Protein AF-A0A3B9GAA1-F1 (afdb_monomer)

Sequence (268 aa):
MKRFVSFLIALLPFAIFGHEVKSLSKTLSKEYDLDPKFYAKTTTVQGILVATSEKVSNTTHLETAYLFDRLMSDLKPKIAQRIRESQVLCLLVGHDELTSDLPQFKSNKTGKELDFYNWRQRGFLTKKKDRFVVLFAEEDVMEYEGGMQIESILIHEFGHVIHGAGFDEKLKDHWTAAFETSKAKGRWNDGRAAQRFRRIKGNEPVLLLDALAKSFPEQQRELLKRCLDGGDILVNGKNTHSSVMVTENDKVLIVFGGDKQCYAGKNR

Secondary structure (DSSP, 8-state):
---------------------EEPPHHHHHHHT--TTT--EEEEETTEEEEE-SSS-HHHHHHHHHHHHHHHHTS-HHHHHHHHHTT-EEEEEPTT--GGGSGGG-----HHHHHHHHHH-SEEEEEETTEEEEEEEHHHHHT-BTB-SSS-HHHHHHHHHIIIII--HHHHHHHHHHHHHHHHTTTTTT-S-EEE-----SSS-EEHHHHHHHH-TTS-HHHHHHHHHTTSEEETTEE--TT-EE-TTS-EEEESSSS---HHHH--

Mean predicted aligned error: 13.33 Å

Nearest PDB structures (foldseek):
  7bl5-assembly1_7  TM=7.590E-01  e=2.301E-02  Escherichia coli str. K-12 substr. MG1655
  5z81-assembly1_C  TM=6.940E-01  e=5.631E-02  Vibrio cholerae O395
  7aoi-assembly1_XP  TM=6.157E-01  e=3.937E-02  Trypanosoma brucei
  7asa-assembly1_1  TM=7.514E-01  e=1.152E-01  Bacillus subtilis subsp. subtilis str. 168
  3dh3-assembly4_D  TM=6.973E-01  e=2.502E-01  Escherichia coli

Solvent-accessible surface area (backbone atoms only — not comparable to full-atom values): 15352 Å² total; per-residue (Å²): 143,81,86,83,80,81,81,80,78,80,80,71,80,82,71,85,72,72,81,59,86,38,70,62,43,74,65,57,26,64,74,69,71,46,58,72,91,59,39,38,34,30,35,75,41,81,54,31,39,36,38,24,38,75,80,43,54,70,64,59,57,44,49,52,39,51,53,49,46,56,57,48,70,74,43,59,67,70,34,39,49,35,34,29,75,48,49,30,35,35,38,51,35,30,81,95,47,50,44,50,71,40,88,94,45,59,66,93,59,60,68,72,58,32,52,50,50,35,69,68,53,45,60,46,70,50,72,56,95,88,30,44,36,38,39,38,30,43,32,29,71,68,60,40,92,91,28,60,87,88,52,58,53,55,63,54,41,48,51,49,44,45,57,66,45,20,41,53,71,69,53,50,51,52,51,48,52,51,49,52,56,37,56,78,66,49,73,46,49,59,73,55,67,69,48,76,56,82,82,56,72,54,82,68,70,38,53,47,53,58,58,48,37,72,73,39,72,91,49,58,61,67,57,56,35,48,31,19,57,67,48,26,25,24,51,73,85,34,74,46,44,52,84,40,67,42,32,48,88,51,50,34,36,41,38,70,61,65,104,36,78,21,70,74,79,74,66,119

Structure (mmCIF, N/CA/C/O backbone):
data_AF-A0A3B9GAA1-F1
#
_entry.id   AF-A0A3B9GAA1-F1
#
loop_
_atom_site.group_PDB
_atom_site.id
_atom_site.type_symbol
_atom_site.label_atom_id
_atom_site.label_alt_id
_atom_site.label_comp_id
_atom_site.label_asym_id
_atom_site.label_entity_id
_atom_site.label_seq_id
_atom_site.pdbx_PDB_ins_code
_atom_site.Cartn_x
_atom_site.Cartn_y
_atom_site.Cartn_z
_atom_site.occupancy
_atom_site.B_iso_or_equiv
_atom_site.auth_seq_id
_atom_site.auth_comp_id
_atom_site.auth_asym_id
_atom_site.auth_atom_id
_atom_site.pdbx_PDB_model_num
ATOM 1 N N . MET A 1 1 ? -33.409 -54.711 10.459 1.00 42.22 1 MET A N 1
ATOM 2 C CA . MET A 1 1 ? -32.944 -53.447 11.074 1.00 42.22 1 MET A CA 1
ATOM 3 C C . MET A 1 1 ? -31.979 -52.742 10.126 1.00 42.22 1 MET A C 1
ATOM 5 O O . MET A 1 1 ? -30.825 -53.134 10.052 1.00 42.22 1 MET A O 1
ATOM 9 N N . LYS A 1 2 ? -32.435 -51.738 9.369 1.00 36.50 2 LYS A N 1
ATOM 10 C CA . LYS A 1 2 ? -31.558 -50.811 8.634 1.00 36.50 2 LYS A CA 1
ATOM 11 C C . LYS A 1 2 ? -31.945 -49.401 9.074 1.00 36.50 2 LYS A C 1
ATOM 13 O O . LYS A 1 2 ? -33.067 -48.972 8.830 1.00 36.50 2 LYS A O 1
ATOM 18 N N . ARG A 1 3 ? -31.059 -48.748 9.830 1.00 40.84 3 ARG A N 1
ATOM 19 C CA . ARG A 1 3 ? -31.244 -47.380 10.324 1.00 40.84 3 ARG A CA 1
ATOM 20 C C . ARG A 1 3 ? -31.045 -46.419 9.153 1.00 40.84 3 ARG A C 1
ATOM 22 O O . ARG A 1 3 ? -29.937 -46.317 8.640 1.00 40.84 3 ARG A O 1
ATOM 29 N N . PHE A 1 4 ? -32.107 -45.734 8.742 1.00 39.84 4 PHE A N 1
ATOM 30 C CA . PHE A 1 4 ? -31.996 -44.552 7.893 1.00 39.84 4 PHE A CA 1
ATOM 31 C C . PHE A 1 4 ? -31.495 -43.394 8.762 1.00 39.84 4 PHE A C 1
ATOM 33 O O . PHE A 1 4 ? -32.195 -42.940 9.663 1.00 39.84 4 PHE A O 1
ATOM 40 N N . VAL A 1 5 ? -30.260 -42.956 8.523 1.00 46.44 5 VAL A N 1
ATOM 41 C CA . VAL A 1 5 ? -29.726 -41.710 9.080 1.00 46.44 5 VAL A CA 1
ATOM 42 C C . VAL A 1 5 ? -30.115 -40.603 8.110 1.00 46.44 5 VAL A C 1
ATOM 44 O O . VAL A 1 5 ? -29.584 -40.525 7.005 1.00 46.44 5 VAL A O 1
ATOM 47 N N . SER A 1 6 ? -31.088 -39.786 8.504 1.00 39.31 6 SER A N 1
ATOM 48 C CA . SER A 1 6 ? -31.488 -38.600 7.753 1.00 39.31 6 SER A CA 1
ATOM 49 C C . SER A 1 6 ? -30.466 -37.494 8.025 1.00 39.31 6 SER A C 1
ATOM 51 O O . SER A 1 6 ? -30.411 -36.963 9.133 1.00 39.31 6 SER A O 1
ATOM 53 N N . PHE A 1 7 ? -29.622 -37.174 7.043 1.00 40.12 7 PHE A N 1
ATOM 54 C CA . PHE A 1 7 ? -28.754 -35.999 7.105 1.00 40.12 7 PHE A CA 1
ATOM 55 C C . PHE A 1 7 ? -29.604 -34.753 6.851 1.00 40.12 7 PHE A C 1
ATOM 57 O O . PHE A 1 7 ? -30.000 -34.475 5.721 1.00 40.12 7 PHE A O 1
ATOM 64 N N . LEU A 1 8 ? -29.895 -34.002 7.913 1.00 39.53 8 LEU A N 1
ATOM 65 C CA . LEU A 1 8 ? -30.432 -32.652 7.796 1.00 39.53 8 LEU A CA 1
ATOM 66 C C . LEU A 1 8 ? -29.281 -31.743 7.336 1.00 39.53 8 LEU A C 1
ATOM 68 O O . LEU A 1 8 ? -28.432 -31.347 8.135 1.00 39.53 8 LEU A O 1
ATOM 72 N N . ILE A 1 9 ? -29.207 -31.450 6.038 1.00 45.72 9 ILE A N 1
ATOM 73 C CA . ILE A 1 9 ? -28.323 -30.399 5.528 1.00 45.72 9 ILE A CA 1
ATOM 74 C C . ILE A 1 9 ? -28.981 -29.071 5.904 1.00 45.72 9 ILE A C 1
ATOM 76 O O . ILE A 1 9 ? -29.923 -28.624 5.253 1.00 45.72 9 ILE A O 1
ATOM 80 N N . ALA A 1 10 ? -28.510 -28.458 6.988 1.00 42.34 10 ALA A N 1
ATOM 81 C CA . ALA A 1 10 ? -28.827 -27.073 7.296 1.00 42.34 10 ALA A CA 1
ATOM 82 C C . ALA A 1 10 ? -28.154 -26.186 6.237 1.00 42.34 10 ALA A C 1
ATOM 84 O O . ALA A 1 10 ? -26.970 -25.867 6.330 1.00 42.34 10 ALA A O 1
ATOM 85 N N . LEU A 1 11 ? -28.909 -25.820 5.202 1.00 44.56 11 LEU A N 1
ATOM 86 C CA . LEU A 1 11 ? -28.578 -24.705 4.320 1.00 44.56 11 LEU A CA 1
ATOM 87 C C . LEU A 1 11 ? -28.666 -23.423 5.154 1.00 44.56 11 LEU A C 1
ATOM 89 O O . LEU A 1 11 ? -29.726 -22.813 5.275 1.00 44.56 11 LEU A O 1
ATOM 93 N N . LEU A 1 12 ? -27.549 -23.042 5.776 1.00 40.59 12 LEU A N 1
ATOM 94 C CA . LEU A 1 12 ? -27.366 -21.682 6.267 1.00 40.59 12 LEU A CA 1
ATOM 95 C C . LEU A 1 12 ? -27.467 -20.751 5.051 1.00 40.59 12 LEU A C 1
ATOM 97 O O . LEU A 1 12 ? -26.736 -20.958 4.078 1.00 40.59 12 LEU A O 1
ATOM 101 N N . PRO A 1 13 ? -28.362 -19.752 5.062 1.00 41.03 13 PRO A N 1
ATOM 102 C CA . PRO A 1 13 ? -28.429 -18.800 3.975 1.00 41.03 13 PRO A CA 1
ATOM 103 C C . PRO A 1 13 ? -27.115 -18.020 3.982 1.00 41.03 13 PRO A C 1
ATOM 105 O O . PRO A 1 13 ? -26.831 -17.274 4.920 1.00 41.03 13 PRO A O 1
ATOM 108 N N . PHE A 1 14 ? -26.301 -18.196 2.940 1.00 40.00 14 PHE A N 1
ATOM 109 C CA . PHE A 1 14 ? -25.293 -17.208 2.578 1.00 40.00 14 PHE A CA 1
ATOM 110 C C . PHE A 1 14 ? -26.056 -15.951 2.170 1.00 40.00 14 PHE A C 1
ATOM 112 O O . PHE A 1 14 ? -26.380 -15.740 1.004 1.00 40.00 14 PHE A O 1
ATOM 119 N N . ALA A 1 15 ? -26.426 -15.143 3.156 1.00 40.81 15 ALA A N 1
ATOM 120 C CA . ALA A 1 15 ? -26.849 -13.794 2.889 1.00 40.81 15 ALA A CA 1
ATOM 121 C C . ALA A 1 15 ? -25.631 -13.081 2.301 1.00 40.81 15 ALA A C 1
ATOM 123 O O . ALA A 1 15 ? -24.616 -12.897 2.974 1.00 40.81 15 ALA A O 1
ATOM 124 N N . ILE A 1 16 ? -25.726 -12.731 1.021 1.00 45.22 16 ILE A N 1
ATOM 125 C CA . ILE A 1 16 ? -24.821 -11.786 0.378 1.00 45.22 16 ILE A CA 1
ATOM 126 C C . ILE A 1 16 ? -25.157 -10.427 0.995 1.00 45.22 16 ILE A C 1
ATOM 128 O O . ILE A 1 16 ? -25.912 -9.636 0.437 1.00 45.22 16 ILE A O 1
ATOM 132 N N . PHE A 1 17 ? -24.693 -10.195 2.220 1.00 55.25 17 PHE A N 1
ATOM 133 C CA . PHE A 1 17 ? -24.716 -8.869 2.805 1.00 55.25 17 PHE A CA 1
ATOM 134 C C . PHE A 1 17 ? -23.603 -8.087 2.119 1.00 55.25 17 PHE A C 1
ATOM 136 O O . PHE A 1 17 ? -22.424 -8.380 2.311 1.00 55.25 17 PHE A O 1
ATOM 143 N N . GLY A 1 18 ? -23.987 -7.126 1.277 1.00 75.75 18 GLY A N 1
ATOM 144 C CA . GLY A 1 18 ? -23.047 -6.133 0.772 1.00 75.75 18 GLY A CA 1
ATOM 145 C C . GLY A 1 18 ? -22.353 -5.423 1.936 1.00 75.75 18 GLY A C 1
ATOM 146 O O . GLY A 1 18 ? -22.896 -5.338 3.042 1.00 75.75 18 GLY A O 1
ATOM 147 N N . HIS A 1 19 ? -21.139 -4.934 1.700 1.00 92.38 19 HIS A N 1
ATOM 148 C CA . HIS A 1 19 ? -20.433 -4.130 2.690 1.00 92.38 19 HIS A CA 1
ATOM 149 C C . HIS A 1 19 ? -21.247 -2.874 3.037 1.00 92.38 19 HIS A C 1
ATOM 151 O O . HIS A 1 19 ? -21.934 -2.311 2.187 1.00 92.38 19 HIS A O 1
ATOM 157 N N . GLU A 1 20 ? -21.175 -2.439 4.293 1.00 95.12 20 GLU A N 1
ATOM 158 C CA . GLU A 1 20 ? -21.951 -1.309 4.804 1.00 95.12 20 GLU A CA 1
ATOM 159 C C . GLU A 1 20 ? -21.017 -0.303 5.482 1.00 95.12 20 GLU A C 1
ATOM 161 O O . GLU A 1 20 ? -20.158 -0.678 6.289 1.00 95.12 20 GLU A O 1
ATOM 166 N N . VAL A 1 21 ? -21.196 0.981 5.170 1.00 97.69 21 VAL A N 1
ATOM 167 C CA . VAL A 1 21 ? -20.513 2.078 5.862 1.00 97.69 21 VAL A CA 1
ATOM 168 C C . VAL A 1 21 ? -21.322 2.455 7.097 1.00 97.69 21 VAL A C 1
ATOM 170 O O . VAL A 1 21 ? -22.494 2.807 7.000 1.00 97.69 21 VAL A O 1
ATOM 173 N N . LYS A 1 22 ? -20.688 2.388 8.266 1.00 97.81 22 LYS A N 1
ATOM 174 C CA . LYS A 1 22 ? -21.281 2.685 9.574 1.00 97.81 22 LYS A CA 1
ATOM 175 C C . LYS A 1 22 ? -20.528 3.810 10.256 1.00 97.81 22 LYS A C 1
ATOM 177 O O . LYS A 1 22 ? -19.311 3.920 10.115 1.00 97.81 22 LYS A O 1
ATOM 182 N N . SER A 1 23 ? -21.227 4.595 11.067 1.00 98.06 23 SER A N 1
ATOM 183 C CA . SER A 1 23 ? -20.568 5.554 11.954 1.00 98.06 23 SER A CA 1
ATOM 184 C C . SER A 1 23 ? -19.664 4.842 12.965 1.00 98.06 23 SER A C 1
ATOM 186 O O . SER A 1 23 ? -19.982 3.744 13.433 1.00 98.06 23 SER A O 1
ATOM 188 N N . LEU A 1 24 ? -18.555 5.481 13.338 1.00 98.25 24 LEU A N 1
ATOM 189 C CA . LEU A 1 24 ? -17.633 4.973 14.348 1.00 98.25 24 LEU A CA 1
ATOM 190 C C . LEU A 1 24 ? -18.364 4.748 15.681 1.00 98.25 24 LEU A C 1
ATOM 192 O O . LEU A 1 24 ? -18.836 5.683 16.331 1.00 98.25 24 LEU A O 1
ATOM 196 N N . SER A 1 25 ? -18.431 3.491 16.121 1.00 98.00 25 SER A N 1
ATOM 197 C CA . SER A 1 25 ? -19.011 3.149 17.421 1.00 98.00 25 SER A CA 1
ATOM 198 C C . SER A 1 25 ? -18.023 3.407 18.563 1.00 98.00 25 SER A C 1
ATOM 200 O O . SER A 1 25 ? -16.807 3.328 18.388 1.00 98.00 25 SER A O 1
ATOM 202 N N . LYS A 1 26 ? -18.539 3.636 19.780 1.00 97.69 26 LYS A N 1
ATOM 203 C CA . LYS A 1 26 ? -17.702 3.776 20.990 1.00 97.69 26 LYS A CA 1
ATOM 204 C C . LYS A 1 26 ? -16.823 2.544 21.237 1.00 97.69 26 LYS A C 1
ATOM 206 O O . LYS A 1 26 ? -15.689 2.685 21.687 1.00 97.69 26 LYS A O 1
ATOM 211 N N . THR A 1 27 ? -17.341 1.352 20.937 1.00 97.81 27 THR A N 1
ATOM 212 C CA . THR A 1 27 ? -16.604 0.090 21.076 1.00 97.81 27 THR A CA 1
ATOM 213 C C . THR A 1 27 ? -15.418 0.048 20.119 1.00 97.81 27 THR A C 1
ATOM 215 O O . THR A 1 27 ? -14.295 -0.126 20.579 1.00 97.81 27 THR A O 1
ATOM 218 N N . LEU A 1 28 ? -15.644 0.301 18.823 1.00 97.62 28 LEU A N 1
ATOM 219 C CA . LEU A 1 28 ? -14.573 0.304 17.819 1.00 97.62 28 LEU A CA 1
ATOM 220 C C . LEU A 1 28 ? -13.562 1.425 18.066 1.00 97.62 28 LEU A C 1
ATOM 222 O O . LEU A 1 28 ? -12.364 1.191 17.955 1.00 97.62 28 LEU A O 1
ATOM 226 N N . SER A 1 29 ? -14.026 2.614 18.465 1.00 97.56 29 SER A N 1
ATOM 227 C CA . SER A 1 29 ? -13.150 3.729 18.843 1.00 97.56 29 SER A CA 1
ATOM 228 C C . SER A 1 29 ? -12.172 3.324 19.944 1.00 97.56 29 SER A C 1
ATOM 230 O O . SER A 1 29 ? -10.970 3.538 19.806 1.00 97.56 29 SER A O 1
ATOM 232 N N . LYS A 1 30 ? -12.659 2.666 21.003 1.00 97.06 30 LYS A N 1
ATOM 233 C CA . LYS A 1 30 ? -11.810 2.200 22.104 1.00 97.06 30 LYS A CA 1
ATOM 234 C C . LYS A 1 30 ? -10.912 1.027 21.703 1.00 97.06 30 LYS A C 1
ATOM 236 O O . LYS A 1 30 ? -9.743 1.013 22.068 1.00 97.06 30 LYS A O 1
ATOM 241 N N . GLU A 1 31 ? -11.449 0.041 20.989 1.00 96.12 31 GLU A N 1
ATOM 242 C CA . GLU A 1 31 ? -10.720 -1.175 20.603 1.00 96.12 31 GLU A CA 1
ATOM 243 C C . GLU A 1 31 ? -9.571 -0.873 19.631 1.00 96.12 31 GLU A C 1
ATOM 245 O O . GLU A 1 31 ? -8.453 -1.366 19.803 1.00 96.12 31 GLU A O 1
ATOM 250 N N . TYR A 1 32 ? -9.826 -0.018 18.639 1.00 96.56 32 TYR A N 1
ATOM 251 C CA . TYR A 1 32 ? -8.864 0.331 17.595 1.00 96.56 32 TYR A CA 1
ATOM 252 C C . TYR A 1 32 ? -8.079 1.615 17.883 1.00 96.56 32 TYR A C 1
ATOM 254 O O . TYR A 1 32 ? -7.217 1.973 17.082 1.00 96.56 32 TYR A O 1
ATOM 262 N N . ASP A 1 33 ? -8.315 2.255 19.034 1.00 95.75 33 ASP A N 1
ATOM 263 C CA . ASP A 1 33 ? -7.681 3.519 19.437 1.00 95.75 33 ASP A CA 1
ATOM 264 C C . ASP A 1 33 ? -7.887 4.630 18.387 1.00 95.75 33 ASP A C 1
ATOM 266 O O . ASP A 1 33 ? -6.958 5.321 17.969 1.00 95.75 33 ASP A O 1
ATOM 270 N N . LEU A 1 34 ? -9.128 4.755 17.910 1.00 97.62 34 LEU A N 1
ATOM 271 C CA . LEU A 1 34 ? -9.533 5.745 16.912 1.00 97.62 34 LEU A CA 1
ATOM 272 C C . LEU A 1 34 ? -10.123 6.970 17.613 1.00 97.62 34 LEU A C 1
ATOM 274 O O . LEU A 1 34 ? -11.147 6.860 18.293 1.00 97.62 34 LEU A O 1
ATOM 278 N N . ASP A 1 35 ? -9.499 8.136 17.418 1.00 97.25 35 ASP A N 1
ATOM 279 C CA . ASP A 1 35 ? -9.995 9.419 17.927 1.00 97.25 35 ASP A CA 1
ATOM 280 C C . ASP A 1 35 ? -11.320 9.796 17.233 1.00 97.25 35 ASP A C 1
ATOM 282 O O . ASP A 1 35 ? -11.307 10.091 16.031 1.00 97.25 35 ASP A O 1
ATOM 286 N N . PRO A 1 36 ? -12.455 9.838 17.958 1.00 97.31 36 PRO A N 1
ATOM 287 C CA . PRO A 1 36 ? -13.756 10.164 17.379 1.00 97.31 36 PRO A CA 1
ATOM 288 C C . PRO A 1 36 ? -13.876 11.627 16.928 1.00 97.31 36 PRO A C 1
ATOM 290 O O . PRO A 1 36 ? -14.878 11.989 16.321 1.00 97.31 36 PRO A O 1
ATOM 293 N N . LYS A 1 37 ? -12.888 12.488 17.220 1.00 97.00 37 LYS A N 1
ATOM 294 C CA . LYS A 1 37 ? -12.822 13.843 16.649 1.00 97.00 37 LYS A CA 1
ATOM 295 C C . LYS A 1 37 ? -12.380 13.848 15.188 1.00 97.00 37 LYS A C 1
ATOM 297 O O . LYS A 1 37 ? -12.685 14.802 14.482 1.00 97.00 37 LYS A O 1
ATOM 302 N N . PHE A 1 38 ? -11.632 12.830 14.764 1.00 97.31 38 PHE A N 1
ATOM 303 C CA . PHE A 1 38 ? -11.133 12.702 13.395 1.00 97.31 38 PHE A CA 1
ATOM 304 C C . PHE A 1 38 ? -11.891 11.616 12.628 1.00 97.31 38 PHE A C 1
ATOM 306 O O . PHE A 1 38 ? -12.386 11.863 11.531 1.00 97.31 38 PHE A O 1
ATOM 313 N N . TYR A 1 39 ? -11.997 10.419 13.210 1.00 98.19 39 TYR A N 1
ATOM 314 C CA . TYR A 1 39 ? -12.618 9.266 12.567 1.00 98.19 39 TYR A CA 1
ATOM 315 C C . TYR A 1 39 ? -14.133 9.295 12.724 1.00 98.19 39 TYR A C 1
ATOM 317 O O . TYR A 1 39 ? -14.647 9.394 13.839 1.00 98.19 39 TYR A O 1
ATOM 325 N N . ALA A 1 40 ? -14.838 9.139 11.607 1.00 98.00 40 ALA A N 1
ATOM 326 C CA . ALA A 1 40 ? -16.294 9.192 11.567 1.00 98.00 40 ALA A CA 1
ATOM 327 C C . ALA A 1 40 ? -16.914 7.926 10.974 1.00 98.00 40 ALA A C 1
ATOM 329 O O . ALA A 1 40 ? -17.971 7.499 11.441 1.00 98.00 40 ALA A O 1
ATOM 330 N N . LYS A 1 41 ? -16.254 7.292 9.996 1.00 98.38 41 LYS A N 1
ATOM 331 C CA . LYS A 1 41 ? -16.825 6.186 9.217 1.00 98.38 41 LYS A CA 1
ATOM 332 C C . LYS A 1 41 ? -15.986 4.928 9.318 1.00 98.38 41 LYS A C 1
ATOM 334 O O . LYS A 1 41 ? -14.766 4.987 9.465 1.00 98.38 41 LYS A O 1
ATOM 339 N N . THR A 1 42 ? -16.677 3.793 9.297 1.00 98.38 42 THR A N 1
ATOM 340 C CA . THR A 1 42 ? -16.095 2.463 9.437 1.00 98.38 42 THR A CA 1
ATOM 341 C C . THR A 1 42 ? -16.832 1.420 8.602 1.00 98.38 42 THR A C 1
ATOM 343 O O . THR A 1 42 ? -18.053 1.467 8.464 1.00 98.38 42 THR A O 1
ATOM 346 N N . THR A 1 43 ? -16.101 0.417 8.128 1.00 97.69 43 THR A N 1
ATOM 347 C CA . THR A 1 43 ? -16.634 -0.805 7.508 1.00 97.69 43 THR A CA 1
ATOM 348 C C . THR A 1 43 ? -15.752 -1.958 7.932 1.00 97.69 43 THR A C 1
ATOM 350 O O . THR A 1 43 ? -14.527 -1.868 7.887 1.00 97.69 43 THR A O 1
ATOM 353 N N . THR A 1 44 ? -16.370 -3.059 8.339 1.00 96.94 44 THR A N 1
ATOM 354 C CA . THR A 1 44 ? -15.649 -4.292 8.644 1.00 96.94 44 THR A CA 1
ATOM 355 C C . THR A 1 44 ? -15.805 -5.262 7.486 1.00 96.94 44 THR A C 1
ATOM 357 O O . THR A 1 44 ? -16.923 -5.568 7.075 1.00 96.94 44 THR A O 1
ATOM 360 N N . VAL A 1 45 ? -14.685 -5.776 6.987 1.00 96.62 45 VAL A N 1
ATOM 361 C CA . VAL A 1 45 ? -14.639 -6.779 5.921 1.00 96.62 45 VAL A CA 1
ATOM 362 C C . VAL A 1 45 ? -13.627 -7.851 6.286 1.00 96.62 45 VAL A C 1
ATOM 364 O O . VAL A 1 45 ? -12.494 -7.539 6.625 1.00 96.62 45 VAL A O 1
ATOM 367 N N . GLN A 1 46 ? -14.025 -9.125 6.265 1.00 95.56 46 GLN A N 1
ATOM 368 C CA . GLN A 1 46 ? -13.116 -10.251 6.536 1.00 95.56 46 GLN A CA 1
ATOM 369 C C . GLN A 1 46 ? -12.280 -10.102 7.833 1.00 95.56 46 GLN A C 1
ATOM 371 O O . GLN A 1 46 ? -11.161 -10.595 7.908 1.00 95.56 46 GLN A O 1
ATOM 376 N N . GLY A 1 47 ? -12.806 -9.432 8.868 1.00 94.62 47 GLY A N 1
ATOM 377 C CA . GLY A 1 47 ? -12.083 -9.164 10.124 1.00 94.62 47 GLY A CA 1
ATOM 378 C C . GLY A 1 47 ? -11.075 -8.004 10.075 1.00 94.62 47 GLY A C 1
ATOM 379 O O . GLY A 1 47 ? -10.397 -7.754 11.065 1.00 94.62 47 GLY A O 1
ATOM 380 N N . ILE A 1 48 ? -10.996 -7.286 8.955 1.00 97.56 48 ILE A N 1
ATOM 381 C CA . ILE A 1 48 ? -10.228 -6.052 8.768 1.00 97.56 48 ILE A CA 1
ATOM 382 C C . ILE A 1 48 ? -11.172 -4.869 8.998 1.00 97.56 48 ILE A C 1
ATOM 384 O O . ILE A 1 48 ? -12.274 -4.829 8.439 1.00 97.56 48 ILE A O 1
ATOM 388 N N . LEU A 1 49 ? -10.756 -3.906 9.821 1.00 98.19 49 LEU A N 1
ATOM 389 C CA . LEU A 1 49 ? -11.503 -2.665 10.019 1.00 98.19 49 LEU A CA 1
ATOM 390 C C . LEU A 1 49 ? -10.968 -1.595 9.071 1.00 98.19 49 LEU A C 1
ATOM 392 O O . LEU A 1 49 ? -9.820 -1.190 9.204 1.00 98.19 49 LEU A O 1
ATOM 396 N N . VAL A 1 50 ? -11.802 -1.104 8.162 1.00 98.19 50 VAL A N 1
ATOM 397 C CA . VAL A 1 50 ? -11.540 0.121 7.397 1.00 98.19 50 VAL A CA 1
ATOM 398 C C . VAL A 1 50 ? -12.120 1.292 8.187 1.00 98.19 50 VAL A C 1
ATOM 400 O O . VAL A 1 50 ? -13.276 1.213 8.607 1.00 98.19 50 VAL A O 1
ATOM 403 N N . ALA A 1 51 ? -11.332 2.342 8.422 1.00 98.31 51 ALA A N 1
ATOM 404 C CA . ALA A 1 51 ? -11.748 3.540 9.147 1.00 98.31 51 ALA A CA 1
ATOM 405 C C . ALA A 1 51 ? -11.264 4.819 8.454 1.00 98.31 51 ALA A C 1
ATOM 407 O O . ALA A 1 51 ? -10.119 4.901 8.005 1.00 98.31 51 ALA A O 1
ATOM 408 N N . THR A 1 52 ? -12.130 5.831 8.401 1.00 97.69 52 THR A N 1
ATOM 409 C CA . THR A 1 52 ? -11.870 7.089 7.684 1.00 97.69 52 THR A CA 1
ATOM 410 C C . THR A 1 52 ? -12.442 8.292 8.426 1.00 97.69 52 THR A C 1
ATOM 412 O O . THR A 1 52 ? -13.259 8.158 9.347 1.00 97.69 52 THR A O 1
ATOM 415 N N . SER A 1 53 ? -12.048 9.488 7.995 1.00 97.75 53 SER A N 1
ATOM 416 C CA . SER A 1 53 ? -12.769 10.712 8.336 1.00 97.75 53 SER A CA 1
ATOM 417 C C . SER A 1 53 ? -14.149 10.752 7.660 1.00 97.75 53 SER A C 1
ATOM 419 O O . SER A 1 53 ? -14.521 9.861 6.886 1.00 97.75 53 SER A O 1
ATOM 421 N N . GLU A 1 54 ? -14.912 11.810 7.929 1.00 97.25 54 GLU A N 1
ATOM 422 C CA . GLU A 1 54 ? -16.186 12.070 7.250 1.00 97.25 54 GLU A CA 1
ATOM 423 C C . GLU A 1 54 ? -16.002 12.396 5.755 1.00 97.25 54 GLU A C 1
ATOM 425 O O . GLU A 1 54 ? -16.905 12.135 4.959 1.00 97.25 54 GLU A O 1
ATOM 430 N N . LYS A 1 55 ? -14.831 12.928 5.365 1.00 96.56 55 LYS A N 1
ATOM 431 C CA . LYS A 1 55 ? -14.579 13.489 4.027 1.00 96.56 55 LYS A CA 1
ATOM 432 C C . LYS A 1 55 ? -14.400 12.434 2.935 1.00 96.56 55 LYS A C 1
ATOM 434 O O . LYS A 1 55 ? -14.809 12.683 1.807 1.00 96.56 55 LYS A O 1
ATOM 439 N N . VAL A 1 56 ? -13.823 11.274 3.259 1.00 96.19 56 VAL A N 1
ATOM 440 C CA . VAL A 1 56 ? -13.619 10.172 2.295 1.00 96.19 56 VAL A CA 1
ATOM 441 C C . VAL A 1 56 ? -14.965 9.680 1.785 1.00 96.19 56 VAL A C 1
ATOM 443 O O . VAL A 1 56 ? -15.841 9.404 2.598 1.00 96.19 56 VAL A O 1
ATOM 446 N N . SER A 1 57 ? -15.177 9.528 0.478 1.00 95.19 57 SER A N 1
ATOM 447 C CA . SER A 1 57 ? -16.504 9.141 -0.022 1.00 95.19 57 SER A CA 1
ATOM 448 C C . SER A 1 57 ? -16.941 7.739 0.451 1.00 95.19 57 SER A C 1
ATOM 450 O O . SER A 1 57 ? -16.127 6.835 0.657 1.00 95.19 57 SER A O 1
ATOM 452 N N . ASN A 1 58 ? -18.256 7.518 0.604 1.00 96.19 58 ASN A N 1
ATOM 453 C CA . ASN A 1 58 ? -18.769 6.174 0.913 1.00 96.19 58 ASN A CA 1
ATOM 454 C C . ASN A 1 58 ? -18.448 5.180 -0.214 1.00 96.19 58 ASN A C 1
ATOM 456 O O . ASN A 1 58 ? -18.257 4.000 0.060 1.00 96.19 58 ASN A O 1
ATOM 460 N N . THR A 1 59 ? -18.353 5.656 -1.458 1.00 95.50 59 THR A N 1
ATOM 461 C CA . THR A 1 59 ? -17.955 4.849 -2.616 1.00 95.50 59 THR A CA 1
ATOM 462 C C . THR A 1 59 ? -16.552 4.284 -2.429 1.00 95.50 59 THR A C 1
ATOM 464 O O . THR A 1 59 ? -16.394 3.070 -2.467 1.00 95.50 59 THR A O 1
ATOM 467 N N . THR A 1 60 ? -15.564 5.127 -2.119 1.00 94.50 60 THR A N 1
ATOM 468 C CA . THR A 1 60 ? -14.177 4.708 -1.844 1.00 94.50 60 THR A CA 1
ATOM 469 C C . THR A 1 60 ? -14.116 3.694 -0.700 1.00 94.50 60 THR A C 1
ATOM 471 O O . THR A 1 60 ? -13.399 2.692 -0.757 1.00 94.50 60 THR A O 1
ATOM 474 N N . HIS A 1 61 ? -14.919 3.923 0.339 1.00 94.50 61 HIS A N 1
ATOM 475 C CA . HIS A 1 61 ? -15.002 3.042 1.499 1.00 94.50 61 HIS A CA 1
ATOM 476 C C . HIS A 1 61 ? -15.540 1.641 1.150 1.00 94.50 61 HIS A C 1
ATOM 478 O O . HIS A 1 61 ? -15.035 0.632 1.652 1.00 94.50 61 HIS A O 1
ATOM 484 N N . LEU A 1 62 ? -16.566 1.573 0.299 1.00 96.06 62 LEU A N 1
ATOM 485 C CA . LEU A 1 62 ? -17.168 0.321 -0.160 1.00 96.06 62 LEU A CA 1
ATOM 486 C C . LEU A 1 62 ? -16.305 -0.385 -1.206 1.00 96.06 62 LEU A C 1
ATOM 488 O O . LEU A 1 62 ? -16.214 -1.609 -1.159 1.00 96.06 62 LEU A O 1
ATOM 492 N N . GLU A 1 63 ? -15.636 0.363 -2.083 1.00 95.94 63 GLU A N 1
ATOM 493 C CA . GLU A 1 63 ? -14.695 -0.186 -3.064 1.00 95.94 63 GLU A CA 1
ATOM 494 C C . GLU A 1 63 ? -13.505 -0.843 -2.361 1.00 95.94 63 GLU A C 1
ATOM 496 O O . GLU A 1 63 ? -13.157 -1.984 -2.651 1.00 95.94 63 GLU A O 1
ATOM 501 N N . THR A 1 64 ? 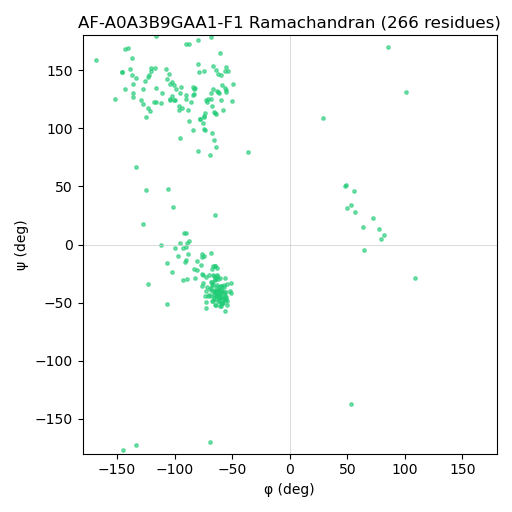-12.956 -0.189 -1.332 1.00 96.06 64 THR A N 1
ATOM 502 C CA . THR A 1 64 ? -11.898 -0.777 -0.494 1.00 96.06 64 THR A CA 1
ATOM 503 C C . THR A 1 64 ? -12.367 -2.090 0.128 1.00 96.06 64 THR A C 1
ATOM 505 O O . THR A 1 64 ? -11.652 -3.092 0.097 1.00 96.06 64 THR A O 1
ATOM 508 N N . ALA A 1 65 ? -13.582 -2.101 0.686 1.00 96.56 65 ALA A N 1
ATOM 509 C CA . ALA A 1 65 ? -14.139 -3.300 1.292 1.00 96.56 65 ALA A CA 1
ATOM 510 C C . ALA A 1 65 ? -14.322 -4.420 0.256 1.00 96.56 65 ALA A C 1
ATOM 512 O O . ALA A 1 65 ? -13.910 -5.550 0.503 1.00 96.56 65 ALA A O 1
ATOM 513 N N . TYR A 1 66 ? -14.848 -4.092 -0.922 1.00 95.94 66 TYR A N 1
ATOM 514 C CA . TYR A 1 66 ? -15.003 -5.029 -2.028 1.00 95.94 66 TYR A CA 1
ATOM 515 C C . TYR A 1 66 ? -13.662 -5.633 -2.465 1.00 95.94 66 TYR A C 1
ATOM 517 O O . TYR A 1 66 ? -13.530 -6.857 -2.534 1.00 95.94 66 TYR A O 1
ATOM 525 N N . LEU A 1 67 ? -12.647 -4.800 -2.706 1.00 95.06 67 LEU A N 1
ATOM 526 C CA . LEU A 1 67 ? -11.319 -5.250 -3.119 1.00 95.06 67 LEU A CA 1
ATOM 527 C C . LEU A 1 67 ? -10.669 -6.135 -2.050 1.00 95.06 67 LEU A C 1
ATOM 529 O O . LEU A 1 67 ? -10.098 -7.174 -2.378 1.00 95.06 67 LEU A O 1
ATOM 533 N N . PHE A 1 68 ? -10.807 -5.791 -0.767 1.00 96.62 68 PHE A N 1
ATOM 534 C CA . PHE A 1 68 ? -10.318 -6.639 0.323 1.00 96.62 68 PHE A CA 1
ATOM 535 C C . PHE A 1 68 ? -11.051 -7.972 0.401 1.00 96.62 68 PHE A C 1
ATOM 537 O O . PHE A 1 68 ? -10.402 -8.994 0.616 1.00 96.62 68 PHE A O 1
ATOM 544 N N . ASP A 1 69 ? -12.371 -7.992 0.220 1.00 96.56 69 ASP A N 1
ATOM 545 C CA . ASP A 1 69 ? -13.140 -9.235 0.215 1.00 96.56 69 ASP A CA 1
ATOM 546 C C . ASP A 1 69 ? -12.691 -10.159 -0.923 1.00 96.56 69 ASP A C 1
ATOM 548 O O . ASP A 1 69 ? -12.434 -11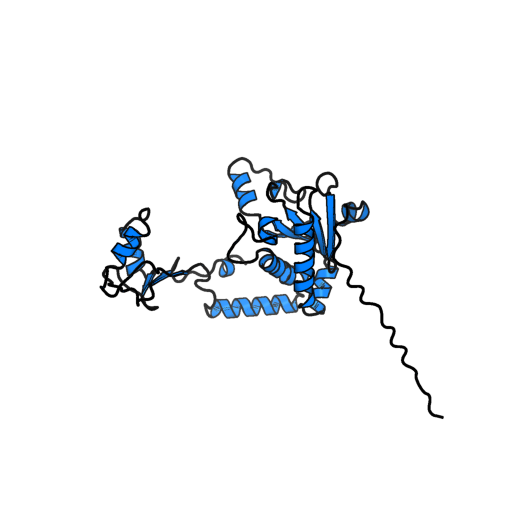.340 -0.688 1.00 96.56 69 ASP A O 1
ATOM 552 N N . ARG A 1 70 ? -12.484 -9.598 -2.124 1.00 95.06 70 ARG A N 1
ATOM 553 C CA . ARG A 1 70 ? -11.953 -10.319 -3.292 1.00 95.06 70 ARG A CA 1
ATOM 554 C C . ARG A 1 70 ? -10.543 -10.849 -3.069 1.00 95.06 70 ARG A C 1
ATOM 556 O O . ARG A 1 70 ? -10.283 -12.023 -3.314 1.00 95.06 70 ARG A O 1
ATOM 563 N N . LEU A 1 71 ? -9.635 -10.015 -2.566 1.00 94.81 71 LEU A N 1
ATOM 564 C CA . LEU A 1 71 ? -8.269 -10.446 -2.272 1.00 94.81 71 LEU A CA 1
ATOM 565 C C . LEU A 1 71 ? -8.271 -11.563 -1.225 1.00 94.81 71 LEU A C 1
ATOM 567 O O . LEU A 1 71 ? -7.600 -12.574 -1.405 1.00 94.81 71 LEU A O 1
ATOM 571 N N . MET A 1 72 ? -9.058 -11.416 -0.157 1.00 97.00 72 MET A N 1
ATOM 572 C CA . MET A 1 72 ? -9.157 -12.399 0.922 1.00 97.00 72 MET A CA 1
ATOM 573 C C . MET A 1 72 ? -9.830 -13.707 0.495 1.00 97.00 72 MET A C 1
ATOM 575 O O . MET A 1 72 ? -9.455 -14.756 1.027 1.00 97.00 72 MET A O 1
ATOM 579 N N . SER A 1 73 ? -10.795 -13.678 -0.434 1.00 94.75 73 SER A N 1
ATOM 580 C CA . SER A 1 73 ? -11.479 -14.888 -0.913 1.00 94.75 73 SER A CA 1
ATOM 581 C C . SER A 1 73 ? -10.548 -15.836 -1.663 1.00 94.75 73 SER A C 1
ATOM 583 O O . SER A 1 73 ? -10.729 -17.052 -1.592 1.00 94.75 73 SER A O 1
ATOM 585 N N . ASP A 1 74 ? -9.523 -15.290 -2.317 1.00 93.56 74 ASP A N 1
ATOM 586 C CA . ASP A 1 74 ? -8.570 -16.056 -3.124 1.00 93.56 74 ASP A CA 1
ATOM 587 C C . ASP A 1 74 ? -7.374 -16.574 -2.303 1.00 93.56 74 ASP A C 1
ATOM 589 O O . ASP A 1 74 ? -6.569 -17.388 -2.773 1.00 93.56 74 ASP A O 1
ATOM 593 N N . LEU A 1 75 ? -7.242 -16.140 -1.045 1.00 95.88 75 LEU A N 1
ATOM 594 C CA . LEU A 1 75 ? -6.156 -16.575 -0.174 1.00 95.88 75 LEU A CA 1
ATOM 595 C C . LEU A 1 75 ? -6.353 -17.998 0.343 1.00 95.88 75 LEU A C 1
ATOM 597 O O . LEU A 1 75 ? -7.447 -18.461 0.665 1.00 95.88 75 LEU A O 1
ATOM 601 N N . LYS A 1 76 ? -5.222 -18.679 0.564 1.00 97.00 76 LYS A N 1
ATOM 602 C CA . LYS A 1 76 ? -5.213 -19.959 1.280 1.00 97.00 76 LYS A CA 1
ATOM 603 C C . LYS A 1 76 ? -5.873 -19.780 2.659 1.00 97.00 76 LYS A C 1
ATOM 605 O O . LYS A 1 76 ? -5.445 -18.888 3.397 1.00 97.00 76 LYS A O 1
ATOM 610 N N . PRO A 1 77 ? -6.797 -20.669 3.079 1.00 97.44 77 PRO A N 1
ATOM 611 C CA . PRO A 1 77 ? -7.607 -20.463 4.284 1.00 97.44 77 PRO A CA 1
ATOM 612 C C . PRO A 1 77 ? -6.816 -20.132 5.556 1.00 97.44 77 PRO A C 1
ATOM 614 O O . PRO A 1 77 ? -7.212 -19.252 6.313 1.00 97.44 77 PRO A O 1
ATOM 617 N N . LYS A 1 78 ? -5.660 -20.780 5.770 1.00 97.94 78 LYS A N 1
ATOM 618 C CA . LYS A 1 78 ? -4.798 -20.528 6.940 1.00 97.94 78 LYS A CA 1
ATOM 619 C C . LYS A 1 78 ? -4.167 -19.132 6.945 1.00 97.94 78 LYS A C 1
ATOM 621 O O . LYS A 1 78 ? -3.968 -18.571 8.013 1.00 97.94 78 LYS A O 1
ATOM 626 N N . ILE A 1 79 ? -3.836 -18.588 5.774 1.00 98.06 79 ILE A N 1
ATOM 627 C CA . ILE A 1 79 ? -3.276 -17.235 5.644 1.00 98.06 79 ILE A CA 1
ATOM 628 C C . ILE A 1 79 ? -4.383 -16.217 5.914 1.00 98.06 79 ILE A C 1
ATOM 630 O O . ILE A 1 79 ? -4.211 -15.346 6.760 1.00 98.06 79 ILE A O 1
ATOM 634 N N . ALA A 1 80 ? -5.540 -16.384 5.262 1.00 97.94 80 ALA A N 1
ATOM 635 C CA . ALA A 1 80 ? -6.702 -15.528 5.477 1.00 97.94 80 ALA A CA 1
ATOM 636 C C . ALA A 1 80 ? -7.108 -15.499 6.957 1.00 97.94 80 ALA A C 1
ATOM 638 O O . ALA A 1 80 ? -7.317 -14.428 7.514 1.00 97.94 80 ALA A O 1
ATOM 639 N N . GLN A 1 81 ? -7.159 -16.662 7.618 1.00 98.12 81 GLN A N 1
ATOM 640 C CA . GLN A 1 81 ? -7.489 -16.761 9.040 1.00 98.12 81 GLN A CA 1
ATOM 641 C C . GLN A 1 81 ? -6.559 -15.919 9.923 1.00 98.12 81 GLN A C 1
ATOM 643 O O . GLN A 1 81 ? -7.061 -15.143 10.731 1.00 98.12 81 GLN A O 1
ATOM 648 N N . ARG A 1 82 ? -5.236 -16.004 9.731 1.00 98.25 82 ARG A N 1
ATOM 649 C CA . ARG A 1 82 ? -4.278 -15.209 10.519 1.00 98.25 82 ARG A CA 1
ATOM 650 C C . ARG A 1 82 ? -4.433 -13.711 10.295 1.00 98.25 82 ARG A C 1
ATOM 652 O O . ARG A 1 82 ? -4.332 -12.945 11.247 1.00 98.25 82 ARG A O 1
ATOM 659 N N . ILE A 1 83 ? -4.743 -13.293 9.066 1.00 98.06 83 ILE A N 1
ATOM 660 C CA . ILE A 1 83 ? -5.058 -11.888 8.780 1.00 98.06 83 ILE A CA 1
ATOM 661 C C . ILE A 1 83 ? -6.288 -11.452 9.590 1.00 98.06 83 ILE A C 1
ATOM 663 O O . ILE A 1 83 ? -6.220 -10.419 10.254 1.00 98.06 83 ILE A O 1
ATOM 667 N N . ARG A 1 84 ? -7.368 -12.251 9.633 1.00 97.69 84 ARG A N 1
ATOM 668 C CA . ARG A 1 84 ? -8.557 -11.914 10.447 1.00 97.69 84 ARG A CA 1
ATOM 669 C C . ARG A 1 84 ? -8.221 -11.814 11.935 1.00 97.69 84 ARG A C 1
ATOM 671 O O . ARG A 1 84 ? -8.624 -10.868 12.600 1.00 97.69 84 ARG A O 1
ATOM 678 N N . GLU A 1 85 ? -7.466 -12.783 12.449 1.00 96.69 85 GLU A N 1
ATOM 679 C CA . GLU A 1 85 ? -7.058 -12.852 13.859 1.00 96.69 85 GLU A CA 1
ATOM 680 C C . GLU A 1 85 ? -6.123 -11.702 14.258 1.00 96.69 85 GLU A C 1
ATOM 682 O O . GLU A 1 85 ? -6.115 -11.288 15.412 1.00 96.69 85 GLU A O 1
ATOM 687 N N . SER A 1 86 ? -5.367 -11.149 13.306 1.00 95.81 86 SER A N 1
ATOM 688 C CA . SER A 1 86 ? -4.472 -10.012 13.546 1.00 95.81 86 SER A CA 1
ATOM 689 C C . SER A 1 86 ? -5.182 -8.659 13.676 1.00 95.81 86 SER A C 1
ATOM 691 O O . SER A 1 86 ? -4.529 -7.675 14.027 1.00 95.81 86 SER A O 1
ATOM 693 N N . GLN A 1 87 ? -6.492 -8.606 13.391 1.00 95.56 87 GLN A N 1
ATOM 694 C CA . GLN A 1 87 ? -7.326 -7.403 13.482 1.00 95.56 87 GLN A CA 1
ATOM 695 C C . GLN A 1 87 ? -6.690 -6.189 12.782 1.00 95.56 87 GLN A C 1
ATOM 697 O O . GLN A 1 87 ? -6.519 -5.120 13.378 1.00 95.56 87 GLN A O 1
ATOM 702 N N . VAL A 1 88 ? -6.282 -6.376 11.521 1.00 98.00 88 VAL A N 1
ATOM 703 C CA . VAL A 1 88 ? -5.656 -5.314 10.719 1.00 98.00 88 VAL A CA 1
ATOM 704 C C . VAL A 1 88 ? -6.577 -4.097 10.651 1.00 98.00 88 VAL A C 1
ATOM 706 O O . VAL A 1 88 ? -7.781 -4.211 10.412 1.00 98.00 88 VAL A O 1
ATOM 709 N N . LEU A 1 89 ? -5.983 -2.923 10.849 1.00 98.38 89 LEU A N 1
ATOM 710 C CA . LEU A 1 89 ? -6.631 -1.634 10.669 1.00 98.38 89 LEU A CA 1
ATOM 711 C C . LEU A 1 89 ? -6.217 -1.057 9.315 1.00 98.38 89 LEU A C 1
ATOM 713 O O . LEU A 1 89 ? -5.032 -0.891 9.046 1.00 98.38 89 LEU A O 1
ATOM 717 N N . CYS A 1 90 ? -7.191 -0.731 8.482 1.00 98.00 90 CYS A N 1
ATOM 718 C CA . CYS A 1 90 ? -7.007 0.001 7.243 1.00 98.00 90 CYS A CA 1
ATOM 719 C C . CYS A 1 90 ? -7.475 1.441 7.433 1.00 98.00 90 CYS A C 1
ATOM 721 O O . CYS A 1 90 ? -8.613 1.675 7.837 1.00 98.00 90 CYS A O 1
ATOM 723 N N . LEU A 1 91 ? -6.608 2.402 7.136 1.00 97.75 91 LEU A N 1
ATOM 724 C CA . LEU A 1 91 ? -6.910 3.827 7.214 1.00 97.75 91 LEU A CA 1
ATOM 725 C C . LEU A 1 91 ? -6.937 4.403 5.803 1.00 97.75 91 LEU A C 1
ATOM 727 O O . LEU A 1 91 ? -5.942 4.299 5.090 1.00 97.75 91 LEU A O 1
ATOM 731 N N . LEU A 1 92 ? -8.061 5.000 5.405 1.00 96.00 92 LEU A N 1
ATOM 732 C CA . LEU A 1 92 ? -8.1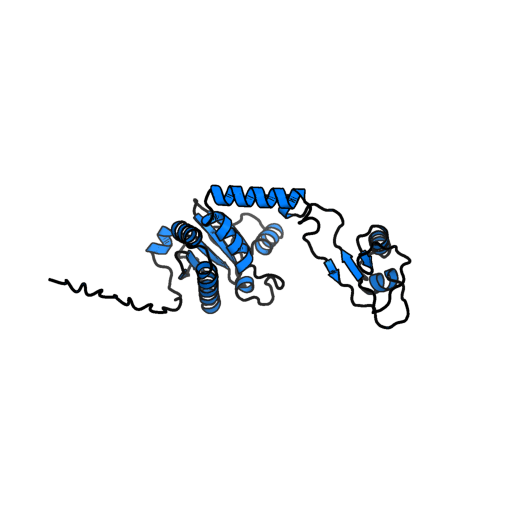27 5.734 4.140 1.00 96.00 92 LEU A CA 1
ATOM 733 C C . LEU A 1 92 ? -7.976 7.223 4.408 1.00 96.00 92 LEU A C 1
ATOM 735 O O . LEU A 1 92 ? -8.617 7.766 5.312 1.00 96.00 92 LEU A O 1
ATOM 739 N N . VAL A 1 93 ? -7.129 7.855 3.609 1.00 93.00 93 VAL A N 1
ATOM 740 C CA . VAL A 1 93 ? -6.880 9.291 3.627 1.00 93.00 93 VAL A CA 1
ATOM 741 C C . VAL A 1 93 ? -7.599 9.901 2.434 1.00 93.00 93 VAL A C 1
ATOM 743 O O . VAL A 1 93 ? -7.373 9.473 1.302 1.00 93.00 93 VAL A O 1
ATOM 746 N N . GLY A 1 94 ? -8.468 10.880 2.678 1.00 91.12 94 GLY A N 1
ATOM 747 C CA . GLY A 1 94 ? -9.168 11.582 1.606 1.00 91.12 94 GLY A CA 1
ATOM 748 C C . GLY A 1 94 ? -8.217 12.297 0.650 1.00 91.12 94 GLY A C 1
ATOM 749 O O . GLY A 1 94 ? -7.041 12.517 0.954 1.00 91.12 94 GLY A O 1
ATOM 750 N N . HIS A 1 95 ? -8.745 12.684 -0.508 1.00 88.25 95 HIS A N 1
ATOM 751 C CA . HIS A 1 95 ? -7.975 13.401 -1.527 1.00 88.25 95 HIS A CA 1
ATOM 752 C C . HIS A 1 95 ? -7.295 14.671 -0.982 1.00 88.25 95 HIS A C 1
ATOM 754 O O . HIS A 1 95 ? -6.092 14.855 -1.143 1.00 88.25 95 HIS A O 1
ATOM 760 N N . ASP A 1 96 ? -8.059 15.497 -0.261 1.00 87.12 96 ASP A N 1
ATOM 761 C CA . ASP A 1 96 ? -7.586 16.749 0.349 1.00 87.12 96 ASP A CA 1
ATOM 762 C C . ASP A 1 96 ? -7.038 16.560 1.776 1.00 87.12 96 ASP A C 1
ATOM 764 O O . ASP A 1 96 ? -6.843 17.529 2.513 1.00 87.12 96 ASP A O 1
ATOM 768 N N . GLU A 1 97 ? -6.858 15.314 2.215 1.00 91.44 97 GLU A N 1
ATOM 769 C CA . GLU A 1 97 ? -6.311 14.989 3.529 1.00 91.44 97 GLU A CA 1
ATOM 770 C C . GLU A 1 97 ? -4.873 14.502 3.401 1.00 91.44 97 GLU A C 1
ATOM 772 O O . GLU A 1 97 ? -4.479 13.825 2.446 1.00 91.44 97 GLU A O 1
ATOM 777 N N . LEU A 1 98 ? -4.073 14.826 4.408 1.00 90.50 98 LEU A N 1
ATOM 778 C CA . LEU A 1 98 ? -2.670 14.467 4.459 1.00 90.50 98 LEU A CA 1
ATOM 779 C C . LEU A 1 98 ? -2.449 13.364 5.486 1.00 90.50 98 LEU A C 1
ATOM 781 O O . LEU A 1 98 ? -3.123 13.280 6.510 1.00 90.50 98 LEU A O 1
ATOM 785 N N . THR A 1 99 ? -1.429 12.542 5.267 1.00 90.25 99 THR A N 1
ATOM 786 C CA . THR A 1 99 ? -1.057 11.486 6.216 1.00 90.25 99 THR A CA 1
ATOM 787 C C . THR A 1 99 ? -0.751 12.054 7.601 1.00 90.25 99 THR A C 1
ATOM 789 O O . THR A 1 99 ? -1.113 11.448 8.606 1.00 90.25 99 THR A O 1
ATOM 792 N N . SER A 1 100 ? -0.160 13.250 7.677 1.00 93.19 100 SER A N 1
ATOM 793 C CA . SER A 1 100 ? 0.074 13.956 8.940 1.00 93.19 100 SER A CA 1
ATOM 794 C C . SER A 1 100 ? -1.193 14.379 9.689 1.00 93.19 100 SER A C 1
ATOM 796 O O . SER A 1 100 ? -1.102 14.662 10.886 1.00 93.19 100 SER A O 1
ATOM 798 N N . ASP A 1 101 ? -2.348 14.436 9.020 1.00 94.00 101 ASP A N 1
ATOM 799 C CA . ASP A 1 101 ? -3.625 14.800 9.644 1.00 94.00 101 ASP A CA 1
ATOM 800 C C . ASP A 1 101 ? -4.183 13.645 10.480 1.00 94.00 101 ASP A C 1
ATOM 802 O O . ASP A 1 101 ? -4.904 13.866 11.458 1.00 94.00 101 ASP A O 1
ATOM 806 N N . LEU A 1 102 ? -3.800 12.406 10.147 1.00 95.25 102 LEU A N 1
ATOM 807 C CA . LEU A 1 102 ? -4.241 11.227 10.873 1.00 95.25 102 LEU A CA 1
ATOM 808 C C . LEU A 1 102 ? -3.625 11.220 12.282 1.00 95.25 102 LEU A C 1
ATOM 810 O O . LEU A 1 102 ? -2.399 11.316 12.426 1.00 95.25 102 LEU A O 1
ATOM 814 N N . PRO A 1 103 ? -4.429 11.014 13.345 1.00 95.06 103 PRO A N 1
ATOM 815 C CA . PRO A 1 103 ? -3.943 11.015 14.726 1.00 95.06 103 PRO A CA 1
ATOM 816 C C . PRO A 1 103 ? -2.731 10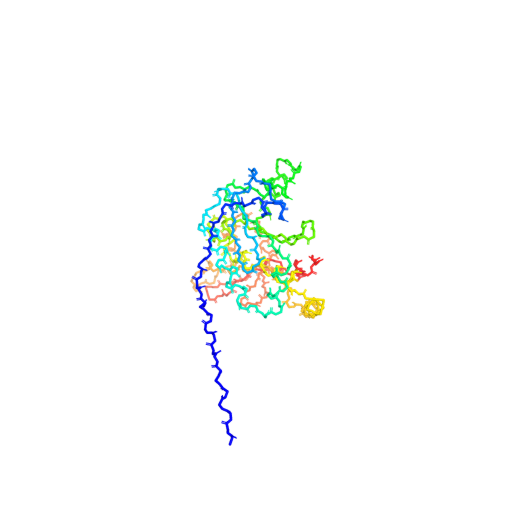.102 14.988 1.00 95.06 103 PRO A C 1
ATOM 818 O O . PRO A 1 103 ? -1.862 10.444 15.789 1.00 95.06 103 PRO A O 1
ATOM 821 N N . GLN A 1 104 ? -2.640 8.966 14.291 1.00 93.38 104 GLN A N 1
ATOM 822 C CA . GLN A 1 104 ? -1.588 7.951 14.417 1.00 93.38 104 GLN A CA 1
ATOM 823 C C . GLN A 1 104 ? -0.268 8.337 13.726 1.00 93.38 104 GLN A C 1
ATOM 825 O O . GLN A 1 104 ? 0.774 7.725 14.004 1.00 93.38 104 GLN A O 1
ATOM 830 N N . PHE A 1 105 ? -0.312 9.318 12.822 1.00 94.12 105 PHE A N 1
ATOM 831 C CA . PHE A 1 105 ? 0.767 9.682 11.901 1.00 94.12 105 PHE A CA 1
ATOM 832 C C . PHE A 1 105 ? 1.131 11.168 11.948 1.00 94.12 105 PHE A C 1
ATOM 834 O O . PHE A 1 105 ? 1.843 11.666 11.078 1.00 94.12 105 PHE A O 1
ATOM 841 N N . LYS A 1 106 ? 0.721 11.865 13.013 1.00 93.12 106 LYS A N 1
ATOM 842 C CA . LYS A 1 106 ? 1.176 13.228 13.286 1.00 93.12 106 LYS A CA 1
ATOM 843 C C . LYS A 1 106 ? 2.697 13.328 13.197 1.00 93.12 106 LYS A C 1
ATOM 845 O O . LYS A 1 106 ? 3.432 12.483 13.712 1.00 93.12 106 LYS A O 1
ATOM 850 N N . SER A 1 107 ? 3.149 14.407 12.575 1.00 90.44 107 SER A N 1
ATOM 851 C CA . SER A 1 107 ? 4.557 14.708 12.351 1.00 90.44 107 SER A CA 1
ATOM 852 C C . SER A 1 107 ? 4.895 16.062 12.965 1.00 90.44 107 SER A C 1
ATOM 854 O O . SER A 1 107 ? 4.077 16.977 12.948 1.00 90.44 107 SER A O 1
ATOM 856 N N . ASN A 1 108 ? 6.104 16.199 13.506 1.00 92.94 108 ASN A N 1
ATOM 857 C CA . ASN A 1 108 ? 6.649 17.481 13.962 1.00 92.94 108 ASN A CA 1
ATOM 858 C C . ASN A 1 108 ? 7.397 18.237 12.847 1.00 92.94 108 ASN A C 1
ATOM 860 O O . ASN A 1 108 ? 7.970 19.294 13.103 1.00 92.94 108 ASN A O 1
ATOM 864 N N . LYS A 1 109 ? 7.432 17.678 11.631 1.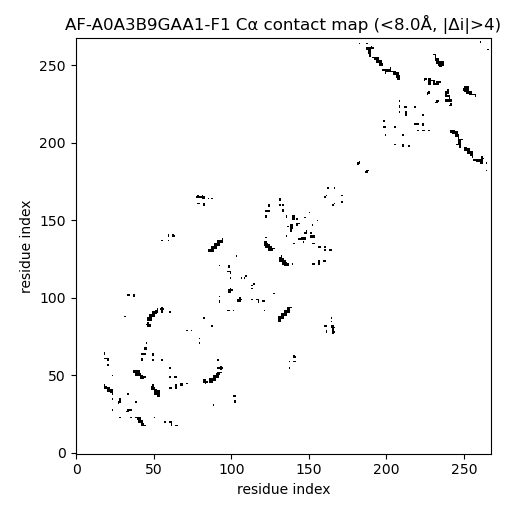00 89.94 109 LYS A N 1
ATOM 865 C CA . LYS A 1 109 ? 8.047 18.299 10.454 1.00 89.94 109 LYS A CA 1
ATOM 866 C C . LYS A 1 109 ? 7.280 19.546 10.035 1.00 89.94 109 LYS A C 1
ATOM 868 O O . LYS A 1 109 ? 6.076 19.642 10.254 1.00 89.94 109 LYS A O 1
ATOM 873 N N . THR A 1 110 ? 7.972 20.475 9.386 1.00 90.88 110 THR A N 1
ATOM 874 C CA . THR A 1 110 ? 7.391 21.729 8.889 1.00 90.88 110 THR A CA 1
ATOM 875 C C . THR A 1 110 ? 7.902 22.053 7.483 1.00 90.88 110 THR A C 1
ATOM 877 O O . THR A 1 110 ? 8.920 21.518 7.034 1.00 90.88 110 THR A O 1
ATOM 880 N N . GLY A 1 111 ? 7.175 22.914 6.763 1.00 89.75 111 GLY A N 1
ATOM 881 C CA . GLY A 1 111 ? 7.525 23.345 5.405 1.00 89.75 111 GLY A CA 1
ATOM 882 C C . GLY A 1 111 ? 7.769 22.174 4.447 1.00 89.75 111 GLY A C 1
ATOM 883 O O . GLY A 1 111 ? 7.084 21.156 4.510 1.00 89.75 111 GLY A O 1
ATOM 884 N N . LYS A 1 112 ? 8.816 22.284 3.619 1.00 81.44 112 LYS A N 1
ATOM 885 C CA . LYS A 1 112 ? 9.154 21.286 2.587 1.00 81.44 112 LYS A CA 1
ATOM 886 C C . LYS A 1 112 ? 9.348 19.868 3.128 1.00 81.44 112 LYS A C 1
ATOM 888 O O . LYS A 1 112 ? 9.134 18.905 2.398 1.00 81.44 112 LYS A O 1
ATOM 893 N N . GLU A 1 113 ? 9.778 19.716 4.381 1.00 76.94 113 GLU A N 1
ATOM 894 C CA . GLU A 1 113 ? 9.933 18.388 4.979 1.00 76.94 113 GLU A CA 1
ATOM 895 C C . GLU A 1 113 ? 8.591 17.730 5.288 1.00 76.94 113 GLU A C 1
ATOM 897 O O . GLU A 1 113 ? 8.458 16.512 5.154 1.00 76.94 113 GLU A O 1
ATOM 902 N N . LEU A 1 114 ? 7.608 18.524 5.715 1.00 81.12 114 LEU A N 1
ATOM 903 C CA . LEU A 1 114 ? 6.251 18.046 5.941 1.00 81.12 114 LEU A CA 1
ATOM 904 C C . LEU A 1 114 ? 5.578 17.713 4.608 1.00 81.12 114 LEU A C 1
ATOM 906 O O . LEU A 1 114 ? 4.993 16.640 4.483 1.00 81.12 114 LEU A O 1
ATOM 910 N N . ASP A 1 115 ? 5.749 18.571 3.601 1.00 72.31 115 ASP A N 1
ATOM 911 C CA . ASP A 1 115 ? 5.241 18.329 2.246 1.00 72.31 115 ASP A CA 1
ATOM 912 C C . ASP A 1 115 ? 5.796 17.014 1.691 1.00 72.31 115 ASP A C 1
ATOM 914 O O . ASP A 1 115 ? 5.058 16.159 1.209 1.00 72.31 115 ASP A O 1
ATOM 918 N N . PHE A 1 116 ? 7.107 16.803 1.832 1.00 69.62 116 PHE A N 1
ATOM 919 C CA . PHE A 1 116 ? 7.771 15.581 1.393 1.00 69.62 116 PHE A CA 1
ATOM 920 C C . PHE A 1 116 ? 7.303 14.337 2.155 1.00 69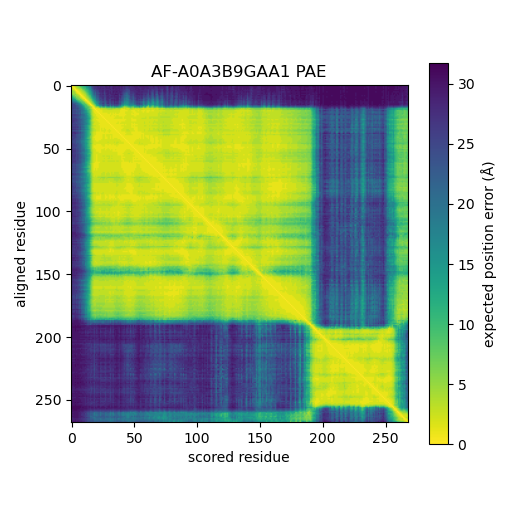.62 116 PHE A C 1
ATOM 922 O O . PHE A 1 116 ? 7.154 13.271 1.554 1.00 69.62 116 PHE A O 1
ATOM 929 N N . TYR A 1 117 ? 7.088 14.460 3.468 1.00 74.06 117 TYR A N 1
ATOM 930 C CA . TYR A 1 117 ? 6.529 13.390 4.290 1.00 74.06 117 TYR A CA 1
ATOM 931 C C . TYR A 1 117 ? 5.140 12.986 3.786 1.00 74.06 117 TYR A C 1
ATOM 933 O O . TYR A 1 117 ? 4.916 11.808 3.521 1.00 74.06 117 TYR A O 1
ATOM 941 N N . ASN A 1 118 ? 4.248 13.955 3.588 1.00 77.44 118 ASN A N 1
ATOM 942 C CA . ASN A 1 118 ? 2.882 13.701 3.138 1.00 77.44 118 ASN A CA 1
ATOM 943 C C . ASN A 1 118 ? 2.824 13.173 1.702 1.00 77.44 118 ASN A C 1
ATOM 945 O O . ASN A 1 118 ? 2.085 12.232 1.430 1.00 77.44 118 ASN A O 1
ATOM 949 N N . TRP A 1 119 ? 3.661 13.706 0.811 1.00 70.50 119 TRP A N 1
ATOM 950 C CA . TRP A 1 119 ? 3.768 13.245 -0.573 1.00 70.50 119 TRP A CA 1
ATOM 951 C C . TRP A 1 119 ? 4.200 11.780 -0.674 1.00 70.50 119 TRP A C 1
ATOM 953 O O . TRP A 1 119 ? 3.690 11.026 -1.495 1.00 70.50 119 TRP A O 1
ATOM 963 N N . ARG A 1 120 ? 5.179 11.358 0.138 1.00 72.00 120 ARG A N 1
ATOM 964 C CA . ARG A 1 120 ? 5.717 9.990 0.063 1.00 72.00 120 ARG A CA 1
ATOM 965 C C . ARG A 1 120 ? 4.866 8.941 0.761 1.00 72.00 120 ARG A C 1
ATOM 967 O O . ARG A 1 120 ? 5.034 7.767 0.462 1.00 72.00 120 ARG A O 1
ATOM 974 N N . GLN A 1 121 ? 4.027 9.338 1.709 1.00 78.12 121 GLN A N 1
ATOM 975 C CA . GLN A 1 121 ? 3.342 8.416 2.611 1.00 78.12 121 GLN A CA 1
ATOM 976 C C . GLN A 1 121 ? 1.861 8.275 2.247 1.00 78.12 121 GLN A C 1
ATOM 978 O O . GLN A 1 121 ? 1.008 8.383 3.122 1.00 78.12 121 GLN A O 1
ATOM 983 N N . ARG A 1 122 ? 1.554 8.065 0.961 1.00 81.19 122 ARG A N 1
ATOM 984 C CA . ARG A 1 122 ? 0.177 7.879 0.455 1.00 81.19 122 ARG A CA 1
ATOM 985 C C . ARG A 1 122 ? -0.279 6.412 0.423 1.00 81.19 122 ARG A C 1
ATOM 987 O O . ARG A 1 122 ? -1.474 6.155 0.405 1.00 81.19 122 ARG A O 1
ATOM 994 N N . GLY A 1 123 ? 0.652 5.463 0.532 1.00 86.12 123 GLY A N 1
ATOM 995 C CA . GLY A 1 123 ? 0.372 4.034 0.677 1.00 86.12 123 GLY A CA 1
ATOM 996 C C . GLY A 1 123 ? 1.503 3.341 1.432 1.00 86.12 123 GLY A C 1
ATOM 997 O O . GLY A 1 123 ? 2.664 3.531 1.072 1.00 86.12 123 GLY A O 1
ATOM 998 N N . PHE A 1 124 ? 1.191 2.632 2.521 1.00 88.06 124 PHE A N 1
ATOM 999 C CA . PHE A 1 124 ? 2.175 1.841 3.277 1.00 88.06 124 PHE A CA 1
ATOM 1000 C C . PHE A 1 124 ? 1.519 0.893 4.296 1.00 88.06 124 PHE A C 1
ATOM 1002 O O . PHE A 1 124 ? 0.429 1.152 4.811 1.00 88.06 124 PHE A O 1
ATOM 1009 N N . LEU A 1 125 ? 2.252 -0.150 4.699 1.00 92.69 125 LEU A N 1
ATOM 1010 C CA . LEU A 1 125 ? 1.985 -0.941 5.905 1.00 92.69 125 LEU A CA 1
ATOM 1011 C C . LEU A 1 125 ? 2.958 -0.592 7.043 1.00 92.69 125 LEU A C 1
ATOM 1013 O O . LEU A 1 125 ? 4.170 -0.500 6.856 1.00 92.69 125 LEU A O 1
ATOM 1017 N N . THR A 1 126 ? 2.447 -0.491 8.269 1.00 94.25 126 THR A N 1
ATOM 1018 C CA . THR A 1 126 ? 3.267 -0.374 9.482 1.00 94.25 126 THR A CA 1
ATOM 1019 C C . THR A 1 126 ? 2.635 -1.091 10.679 1.00 94.25 126 THR A C 1
ATOM 1021 O O . THR A 1 126 ? 1.585 -1.725 10.565 1.00 94.25 126 THR A O 1
ATOM 1024 N N . LYS A 1 127 ? 3.268 -0.993 11.853 1.00 94.69 127 LYS A N 1
ATOM 1025 C CA . LYS A 1 127 ? 2.678 -1.393 13.134 1.00 94.69 127 LYS A CA 1
ATOM 1026 C C . LYS A 1 127 ? 2.523 -0.202 14.071 1.00 94.69 127 LYS A C 1
ATOM 1028 O O . LYS A 1 127 ? 3.452 0.581 14.261 1.00 94.69 127 LYS A O 1
ATOM 1033 N N . LYS A 1 128 ? 1.363 -0.100 14.716 1.00 93.50 128 LYS A N 1
ATOM 1034 C CA . LYS A 1 128 ? 1.089 0.856 15.796 1.00 93.50 128 LYS A CA 1
ATOM 1035 C C . LYS A 1 128 ? 0.543 0.089 16.990 1.00 93.50 128 LYS A C 1
ATOM 1037 O O . LYS A 1 128 ? -0.481 -0.571 16.860 1.00 93.50 128 LYS A O 1
ATOM 1042 N N . LYS A 1 129 ? 1.230 0.174 18.137 1.00 90.69 129 LYS A N 1
ATOM 1043 C CA . LYS A 1 129 ? 0.871 -0.566 19.365 1.00 90.69 129 LYS A CA 1
ATOM 1044 C C . LYS A 1 129 ? 0.603 -2.054 19.064 1.00 90.69 129 LYS A C 1
ATOM 1046 O O . LYS A 1 129 ? -0.462 -2.572 19.367 1.00 90.69 129 LYS A O 1
ATOM 1051 N N . ASP A 1 130 ? 1.541 -2.677 18.348 1.00 90.56 130 ASP A N 1
ATOM 1052 C CA . ASP A 1 130 ? 1.507 -4.071 17.873 1.00 90.56 130 ASP A CA 1
ATOM 1053 C C . ASP A 1 130 ? 0.413 -4.457 16.862 1.00 90.56 130 ASP A C 1
ATOM 1055 O O . ASP A 1 130 ? 0.475 -5.551 16.297 1.00 90.56 130 ASP A O 1
ATOM 1059 N N . ARG A 1 131 ? -0.513 -3.554 16.525 1.00 95.19 131 ARG A N 1
ATOM 1060 C CA . ARG A 1 131 ? -1.501 -3.760 15.461 1.00 95.19 131 ARG A CA 1
ATOM 1061 C C . ARG A 1 131 ? -0.928 -3.398 14.097 1.00 95.19 131 ARG A C 1
ATOM 1063 O O . ARG A 1 131 ? -0.311 -2.343 13.943 1.00 95.19 131 ARG A O 1
ATOM 1070 N N . PHE A 1 132 ? -1.177 -4.242 13.098 1.00 97.50 132 PHE A N 1
ATOM 1071 C CA . PHE A 1 132 ? -0.904 -3.906 11.703 1.00 97.50 132 PHE A CA 1
ATOM 1072 C C . PHE A 1 132 ? -1.849 -2.801 11.230 1.00 97.50 132 PHE A C 1
ATOM 1074 O O . PHE A 1 132 ? -3.068 -2.934 11.333 1.00 97.50 132 PHE A O 1
ATOM 1081 N N . VAL A 1 133 ? -1.268 -1.718 10.720 1.00 97.62 133 VAL A N 1
ATOM 1082 C CA . VAL A 1 133 ? -1.994 -0.583 10.154 1.00 97.62 133 VAL A CA 1
ATOM 1083 C C . VAL A 1 133 ? -1.548 -0.405 8.716 1.00 97.62 133 VAL A C 1
ATOM 1085 O O . VAL A 1 133 ? -0.378 -0.107 8.475 1.00 97.62 133 VAL A O 1
ATOM 1088 N N . VAL A 1 134 ? -2.470 -0.603 7.783 1.00 96.56 134 VAL A N 1
ATOM 1089 C CA . VAL A 1 134 ? -2.274 -0.308 6.365 1.00 96.56 134 VAL A CA 1
ATOM 1090 C C . VAL A 1 134 ? -2.973 1.007 6.036 1.00 96.56 134 VAL A C 1
ATOM 1092 O O . VAL A 1 134 ? -4.043 1.290 6.576 1.00 96.56 134 VAL A O 1
ATOM 1095 N N . LEU A 1 135 ? -2.350 1.835 5.209 1.00 95.38 135 LEU A N 1
ATOM 1096 C CA . LEU A 1 135 ? -2.874 3.137 4.822 1.00 95.38 135 LEU A CA 1
ATOM 1097 C C . LEU A 1 135 ? -2.946 3.245 3.306 1.00 95.38 135 LEU A C 1
ATOM 1099 O O . LEU A 1 135 ? -2.016 2.813 2.629 1.00 95.38 135 LEU A O 1
ATOM 1103 N N . PHE A 1 136 ? -4.021 3.864 2.819 1.00 92.75 136 PHE A N 1
ATOM 1104 C CA . PHE A 1 136 ? -4.219 4.185 1.409 1.00 92.75 136 PHE A CA 1
ATOM 1105 C C . PHE A 1 136 ? -4.777 5.586 1.228 1.00 92.75 136 PHE A C 1
ATOM 1107 O O . PHE A 1 136 ? -5.602 6.052 2.015 1.00 92.75 136 PHE A O 1
ATOM 1114 N N . ALA A 1 137 ? -4.369 6.225 0.148 1.00 89.81 137 ALA A N 1
ATOM 1115 C CA . ALA A 1 137 ? -5.007 7.407 -0.381 1.00 89.81 137 ALA A CA 1
ATOM 1116 C C . ALA A 1 137 ? -6.278 7.058 -1.165 1.00 89.81 137 ALA A C 1
ATOM 1118 O O . ALA A 1 137 ? -6.353 6.016 -1.814 1.00 89.81 137 ALA A O 1
ATOM 1119 N N . GLU A 1 138 ? -7.267 7.947 -1.149 1.00 91.38 138 GLU A N 1
ATOM 1120 C CA . GLU A 1 138 ? -8.501 7.792 -1.923 1.00 91.38 138 GLU A CA 1
ATOM 1121 C C . GLU A 1 138 ? -8.239 7.643 -3.433 1.00 91.38 138 GLU A C 1
ATOM 1123 O O . GLU A 1 138 ? -8.808 6.749 -4.062 1.00 91.38 138 GLU A O 1
ATOM 1128 N N . GLU A 1 139 ? -7.322 8.434 -3.997 1.00 86.00 139 GLU A N 1
ATOM 1129 C CA . GLU A 1 139 ? -6.927 8.338 -5.410 1.00 86.00 139 GLU A CA 1
ATOM 1130 C C . GLU A 1 139 ? -6.279 7.005 -5.790 1.00 86.00 139 GLU A C 1
ATOM 1132 O O . GLU A 1 139 ? -6.397 6.573 -6.933 1.00 86.00 139 GLU A O 1
ATOM 1137 N N . ASP A 1 140 ? -5.636 6.334 -4.836 1.00 86.69 140 ASP A N 1
ATOM 1138 C CA . ASP A 1 140 ? -4.973 5.049 -5.047 1.00 86.69 140 ASP A CA 1
ATOM 1139 C C . ASP A 1 140 ? -5.959 3.874 -4.981 1.00 86.69 140 ASP A C 1
ATOM 1141 O O . ASP A 1 140 ? -5.745 2.846 -5.620 1.00 86.69 140 ASP A O 1
ATOM 1145 N N . VAL A 1 141 ? -7.048 4.017 -4.217 1.00 90.38 141 VAL A N 1
ATOM 1146 C CA . VAL A 1 141 ? -8.150 3.042 -4.191 1.00 90.38 141 VAL A CA 1
ATOM 1147 C C . VAL A 1 141 ? -8.984 3.145 -5.463 1.00 90.38 141 VAL A C 1
ATOM 1149 O O . VAL A 1 141 ? -9.360 2.130 -6.040 1.00 90.38 141 VAL A O 1
ATOM 1152 N N . MET A 1 142 ? -9.292 4.373 -5.880 1.00 90.44 142 MET A N 1
ATOM 1153 C CA . MET A 1 142 ? -10.199 4.651 -6.996 1.00 90.44 142 MET A CA 1
ATOM 1154 C C . MET A 1 142 ? -9.482 4.795 -8.348 1.00 90.44 142 MET A C 1
ATOM 1156 O O . MET A 1 142 ? -10.142 4.989 -9.367 1.00 90.44 142 MET A O 1
ATOM 1160 N N . GLU A 1 143 ? -8.150 4.725 -8.349 1.00 88.25 143 GLU A N 1
ATOM 1161 C CA . GLU A 1 143 ? -7.268 4.780 -9.523 1.00 88.25 143 GLU A CA 1
ATOM 1162 C C . GLU A 1 143 ? -7.432 6.044 -10.397 1.00 88.25 143 GLU A C 1
ATOM 1164 O O . GLU A 1 143 ? -7.159 6.028 -11.599 1.00 88.25 143 GLU A O 1
ATOM 1169 N N . TYR A 1 144 ? -7.848 7.174 -9.814 1.00 83.50 144 TYR A N 1
ATOM 1170 C CA . TYR A 1 144 ? -7.973 8.444 -10.543 1.00 83.50 144 TYR A CA 1
ATOM 1171 C C . TYR A 1 144 ? -6.685 9.288 -10.503 1.00 83.50 144 TYR A C 1
ATOM 1173 O O . TYR A 1 144 ? -5.705 8.962 -9.829 1.00 83.50 144 TYR A O 1
ATOM 1181 N N . GLU A 1 145 ? -6.667 10.380 -11.277 1.00 78.69 145 GLU A N 1
ATOM 1182 C CA . GLU A 1 145 ? -5.504 11.263 -11.413 1.00 78.69 145 GLU A CA 1
ATOM 1183 C C . GLU A 1 145 ? -5.004 11.795 -10.057 1.00 78.69 145 GLU A C 1
ATOM 1185 O O . GLU A 1 145 ? -5.767 12.307 -9.243 1.00 78.69 145 GLU A O 1
ATOM 1190 N N . GLY A 1 146 ? -3.695 11.682 -9.829 1.00 71.62 146 GLY A N 1
ATOM 1191 C CA . GLY A 1 146 ? -3.055 11.952 -8.539 1.00 71.62 146 GLY A CA 1
ATOM 1192 C 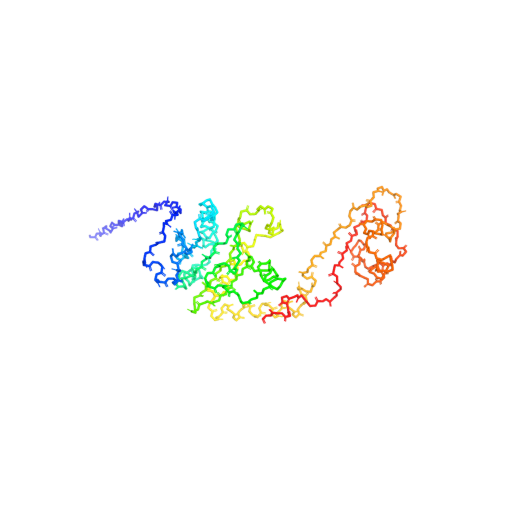C . GLY A 1 146 ? -2.572 10.676 -7.847 1.00 71.62 146 GLY A C 1
ATOM 1193 O O . GLY A 1 146 ? -1.554 10.726 -7.161 1.00 71.62 146 GLY A O 1
ATOM 1194 N N . GLY A 1 147 ? -3.233 9.539 -8.097 1.00 68.31 147 GLY A N 1
ATOM 1195 C CA . GLY A 1 147 ? -2.818 8.215 -7.622 1.00 68.31 147 GLY A CA 1
ATOM 1196 C C . GLY A 1 147 ? -1.838 7.527 -8.572 1.00 68.31 147 GLY A C 1
ATOM 1197 O O . GLY A 1 147 ? -1.586 7.999 -9.690 1.00 68.31 147 GLY A O 1
ATOM 1198 N N . MET A 1 148 ? -1.273 6.390 -8.160 1.00 71.56 148 MET A N 1
ATOM 1199 C CA . MET A 1 148 ? -0.360 5.638 -9.025 1.00 71.56 148 MET A CA 1
ATOM 1200 C C . MET A 1 148 ? -1.102 4.968 -10.193 1.00 71.56 148 MET A C 1
ATOM 1202 O O . MET A 1 148 ? -2.030 4.198 -10.005 1.00 71.56 148 MET A O 1
ATOM 1206 N N . GLN A 1 149 ? -0.657 5.239 -11.423 1.00 68.50 149 GLN A N 1
ATOM 1207 C CA . GLN A 1 149 ? -1.379 4.839 -12.645 1.00 68.50 149 GLN A CA 1
ATOM 1208 C C . GLN A 1 149 ? -0.882 3.529 -13.286 1.00 68.50 149 GLN A C 1
ATOM 1210 O O . GLN A 1 149 ? -1.472 3.041 -14.246 1.00 68.50 149 GLN A O 1
ATOM 1215 N N . ILE A 1 150 ? 0.252 2.988 -12.828 1.00 71.25 150 ILE A N 1
ATOM 1216 C CA . ILE A 1 150 ? 0.893 1.801 -13.433 1.00 71.25 150 ILE A CA 1
ATOM 1217 C C . ILE A 1 150 ? 0.749 0.532 -12.588 1.00 71.25 150 ILE A C 1
ATOM 1219 O O . ILE A 1 150 ? 0.992 -0.564 -13.092 1.00 71.25 150 ILE A O 1
ATOM 1223 N N . GLU A 1 151 ? 0.385 0.678 -11.318 1.00 73.00 151 GLU A N 1
ATOM 1224 C CA . GLU A 1 151 ? 0.108 -0.410 -10.388 1.00 73.00 151 GLU A CA 1
ATOM 1225 C C . GLU A 1 151 ? -1.011 0.016 -9.441 1.00 73.00 151 GLU A C 1
ATOM 1227 O O . GLU A 1 151 ? -1.115 1.189 -9.091 1.00 73.00 151 GLU A O 1
ATOM 1232 N N . SER A 1 152 ? -1.820 -0.949 -9.006 1.00 81.00 152 SER A N 1
ATOM 1233 C CA . SER A 1 152 ? -2.791 -0.718 -7.942 1.00 81.00 152 SER A CA 1
ATOM 1234 C C . SER A 1 152 ? -2.059 -0.734 -6.601 1.00 81.00 152 SER A C 1
ATOM 1236 O O . SER A 1 152 ? -1.627 -1.795 -6.132 1.00 81.00 152 SER A O 1
ATOM 1238 N N . ILE A 1 153 ? -1.915 0.438 -5.979 1.00 82.44 153 ILE A N 1
ATOM 1239 C CA . ILE A 1 153 ? -1.291 0.575 -4.654 1.00 82.44 153 ILE A CA 1
ATOM 1240 C C . ILE A 1 153 ? -2.058 -0.234 -3.613 1.00 82.44 153 ILE A C 1
ATOM 1242 O O . ILE A 1 153 ? -1.437 -0.864 -2.757 1.00 82.44 153 ILE A O 1
ATOM 1246 N N . LEU A 1 154 ? -3.392 -0.304 -3.725 1.00 89.56 154 LEU A N 1
ATOM 1247 C CA . LEU A 1 154 ? -4.201 -1.139 -2.842 1.00 89.56 154 LEU A CA 1
ATOM 1248 C C . LEU A 1 154 ? -3.722 -2.589 -2.848 1.00 89.56 154 LEU A C 1
ATOM 1250 O O . LEU A 1 154 ? -3.432 -3.158 -1.794 1.00 89.56 154 LEU A O 1
ATOM 1254 N N . ILE A 1 155 ? -3.592 -3.176 -4.037 1.00 88.38 155 ILE A N 1
ATOM 1255 C CA . ILE A 1 155 ? -3.146 -4.563 -4.182 1.00 88.38 155 ILE A CA 1
ATOM 1256 C C . ILE A 1 155 ? -1.691 -4.714 -3.717 1.00 88.38 155 ILE A C 1
ATOM 1258 O O . ILE A 1 155 ? -1.370 -5.693 -3.037 1.00 88.38 155 ILE A O 1
ATOM 1262 N N . HIS A 1 156 ? -0.826 -3.745 -4.038 1.00 87.19 156 HIS A N 1
ATOM 1263 C CA . HIS A 1 156 ? 0.574 -3.738 -3.611 1.00 87.19 156 HIS A CA 1
ATOM 1264 C C . HIS A 1 156 ? 0.698 -3.821 -2.084 1.00 87.19 156 HIS A C 1
ATOM 1266 O O . HIS A 1 156 ? 1.315 -4.751 -1.557 1.00 87.19 156 HIS A O 1
ATOM 1272 N N . GLU A 1 157 ? 0.092 -2.882 -1.355 1.00 89.00 157 GLU A N 1
ATOM 1273 C CA . GLU A 1 157 ? 0.230 -2.831 0.104 1.00 89.00 157 GLU A CA 1
ATOM 1274 C C . GLU A 1 157 ? -0.544 -3.951 0.797 1.00 89.00 157 GLU A C 1
ATOM 1276 O O . GLU A 1 157 ? -0.129 -4.437 1.853 1.00 89.00 157 GLU A O 1
ATOM 1281 N N . PHE A 1 158 ? -1.629 -4.445 0.193 1.00 93.62 158 PHE A N 1
ATOM 1282 C CA . PHE A 1 158 ? -2.280 -5.655 0.687 1.00 93.62 158 PHE A CA 1
ATOM 1283 C C . PHE A 1 158 ? -1.357 -6.881 0.582 1.00 93.62 158 PHE A C 1
ATOM 1285 O O . PHE A 1 158 ? -1.399 -7.772 1.434 1.00 93.62 158 PHE A O 1
ATOM 1292 N N . GLY A 1 159 ? -0.439 -6.901 -0.389 1.00 93.06 159 GLY A N 1
ATOM 1293 C CA . GLY A 1 159 ? 0.676 -7.847 -0.430 1.00 93.06 159 GLY A CA 1
ATOM 1294 C C . GLY A 1 159 ? 1.525 -7.816 0.848 1.00 93.06 159 GLY A C 1
ATOM 1295 O O . GLY A 1 159 ? 1.862 -8.873 1.397 1.00 93.06 159 GLY A O 1
ATOM 1296 N N . HIS A 1 160 ? 1.796 -6.625 1.390 1.00 92.25 160 HIS A N 1
ATOM 1297 C CA . HIS A 1 160 ? 2.475 -6.488 2.682 1.00 92.25 160 HIS A CA 1
ATOM 1298 C C . HIS A 1 160 ? 1.606 -6.978 3.839 1.00 92.25 160 HIS A C 1
ATOM 1300 O O . HIS A 1 160 ? 2.146 -7.574 4.768 1.00 92.25 160 HIS A O 1
ATOM 1306 N N . VAL A 1 161 ? 0.278 -6.806 3.796 1.00 96.19 161 VAL A N 1
ATOM 1307 C CA . VAL A 1 161 ? -0.638 -7.383 4.804 1.00 96.19 161 VAL A CA 1
ATOM 1308 C C . VAL A 1 161 ? -0.551 -8.910 4.795 1.00 96.19 161 VAL A C 1
ATOM 1310 O O . VAL A 1 161 ? -0.395 -9.528 5.851 1.00 96.19 161 VAL A O 1
ATOM 1313 N N . ILE A 1 162 ? -0.570 -9.534 3.615 1.00 96.50 162 ILE A N 1
ATOM 1314 C CA . ILE A 1 162 ? -0.429 -10.989 3.475 1.00 96.50 162 ILE A CA 1
ATOM 1315 C C . ILE A 1 162 ? 0.898 -11.467 4.071 1.00 96.50 162 ILE A C 1
ATOM 1317 O O . ILE A 1 162 ? 0.921 -12.435 4.834 1.00 96.50 162 ILE A O 1
ATOM 1321 N N . HIS A 1 163 ? 1.996 -10.778 3.761 1.00 93.81 163 HIS A N 1
ATOM 1322 C CA . HIS A 1 163 ? 3.312 -11.116 4.290 1.00 93.81 163 HIS A CA 1
ATOM 1323 C C . HIS A 1 163 ? 3.409 -10.883 5.809 1.00 93.81 163 HIS A C 1
ATOM 1325 O O . HIS A 1 163 ? 3.857 -11.759 6.549 1.00 93.81 163 HIS A O 1
ATOM 1331 N N . GLY A 1 164 ? 2.988 -9.717 6.294 1.00 94.06 164 GLY A N 1
ATOM 1332 C CA . GLY A 1 164 ? 3.143 -9.309 7.687 1.00 94.06 164 GLY A CA 1
ATOM 1333 C C . GLY A 1 164 ? 2.212 -10.057 8.635 1.00 94.06 164 GLY A C 1
ATOM 1334 O O . GLY A 1 164 ? 2.676 -10.661 9.607 1.00 94.06 164 GLY A O 1
ATOM 1335 N N . ALA A 1 165 ? 0.911 -10.017 8.346 1.00 96.38 165 ALA A N 1
ATOM 1336 C CA . ALA A 1 165 ? -0.144 -10.569 9.189 1.00 96.38 165 ALA A CA 1
ATOM 1337 C C . ALA A 1 165 ? -0.514 -12.018 8.831 1.00 96.38 165 ALA A C 1
ATOM 1339 O O . ALA A 1 165 ? -0.915 -12.787 9.702 1.00 96.38 165 ALA A O 1
ATOM 1340 N N . GLY A 1 166 ? -0.382 -12.410 7.561 1.00 97.12 166 GLY A N 1
ATOM 1341 C CA . GLY A 1 166 ? -0.823 -13.723 7.084 1.00 97.12 166 GLY A CA 1
ATOM 1342 C C . GLY A 1 166 ? 0.223 -14.841 7.169 1.00 97.12 166 GLY A C 1
ATOM 1343 O O . GLY A 1 166 ? -0.136 -16.020 7.308 1.00 97.12 166 GLY A O 1
ATOM 1344 N N . PHE A 1 167 ? 1.517 -14.524 7.073 1.00 97.38 167 PHE A N 1
ATOM 1345 C CA . PHE A 1 167 ? 2.564 -15.548 7.096 1.00 97.38 167 PHE A CA 1
ATOM 1346 C C . PHE A 1 167 ? 2.918 -15.971 8.526 1.00 97.38 167 PHE A C 1
ATOM 1348 O O . PHE A 1 167 ? 3.148 -15.145 9.410 1.00 97.38 167 PHE A O 1
ATOM 1355 N N . ASP A 1 168 ? 3.025 -17.285 8.727 1.00 96.94 168 ASP A N 1
ATOM 1356 C CA . ASP A 1 168 ? 3.709 -17.858 9.888 1.00 96.94 168 ASP A CA 1
ATOM 1357 C C . ASP A 1 168 ? 5.233 -17.841 9.682 1.00 96.94 168 ASP A C 1
ATOM 1359 O O . ASP A 1 168 ? 5.727 -17.457 8.620 1.00 96.94 168 ASP A O 1
ATOM 1363 N N . GLU A 1 169 ? 5.987 -18.255 10.700 1.00 96.06 169 GLU A N 1
ATOM 1364 C CA . GLU A 1 169 ? 7.454 -18.312 10.642 1.00 96.06 169 GLU A CA 1
ATOM 1365 C C . GLU A 1 169 ? 7.950 -19.164 9.469 1.00 96.06 169 GLU A C 1
ATOM 1367 O O . GLU A 1 169 ? 8.783 -18.716 8.687 1.00 96.06 169 GLU A O 1
ATOM 1372 N N . LYS A 1 170 ? 7.343 -20.333 9.239 1.00 97.12 170 LYS A N 1
ATOM 1373 C CA . LYS A 1 170 ? 7.729 -21.221 8.137 1.00 97.12 170 LYS A CA 1
ATOM 1374 C C . LYS A 1 170 ? 7.535 -20.575 6.761 1.00 97.12 170 LYS A C 1
ATOM 1376 O O . LYS A 1 170 ? 8.369 -20.742 5.872 1.00 97.12 170 LYS A O 1
ATOM 1381 N N . LEU A 1 171 ? 6.436 -19.850 6.552 1.00 96.88 171 LEU A N 1
ATOM 1382 C CA . LEU A 1 171 ? 6.193 -19.109 5.314 1.00 96.88 171 LEU A CA 1
ATOM 1383 C C . LEU A 1 171 ? 7.165 -17.936 5.158 1.00 96.88 171 LEU A C 1
ATOM 1385 O O . LEU A 1 171 ? 7.628 -17.698 4.044 1.00 96.88 171 LEU A O 1
ATOM 1389 N N . LYS A 1 172 ? 7.512 -17.243 6.249 1.00 94.94 172 LYS A N 1
ATOM 1390 C CA . LYS A 1 172 ? 8.534 -16.182 6.241 1.00 94.94 172 LYS A CA 1
ATOM 1391 C C . LYS A 1 172 ? 9.915 -16.731 5.876 1.00 94.94 172 LYS A C 1
ATOM 1393 O O . LYS A 1 172 ? 10.615 -16.117 5.068 1.00 94.94 172 LYS A O 1
ATOM 1398 N N . ASP A 1 173 ? 10.275 -17.909 6.376 1.00 95.75 173 ASP A N 1
ATOM 1399 C CA . ASP A 1 173 ? 11.527 -18.590 6.027 1.00 95.75 173 ASP A CA 1
ATOM 1400 C C . ASP A 1 173 ? 11.545 -19.008 4.555 1.00 95.75 173 ASP A C 1
ATOM 1402 O O . ASP A 1 173 ? 12.503 -18.738 3.830 1.00 95.75 173 ASP A O 1
ATOM 1406 N N . HIS A 1 174 ? 10.453 -19.606 4.070 1.00 95.62 174 HIS A N 1
ATOM 1407 C CA . HIS A 1 174 ? 10.317 -19.967 2.658 1.00 95.62 174 HIS A CA 1
ATOM 1408 C C . HIS A 1 174 ? 10.388 -18.743 1.735 1.00 95.62 174 HIS A C 1
ATOM 1410 O O . HIS A 1 174 ? 11.058 -18.787 0.702 1.00 95.62 174 HIS A O 1
ATOM 1416 N N . TRP A 1 175 ? 9.718 -17.647 2.099 1.00 91.75 175 TRP A N 1
ATOM 1417 C CA . TRP A 1 175 ? 9.767 -16.389 1.354 1.00 91.75 175 TRP A CA 1
ATOM 1418 C C . TRP A 1 175 ? 11.187 -15.814 1.323 1.00 91.75 175 TRP A C 1
ATOM 1420 O O . TRP A 1 175 ? 11.679 -15.443 0.258 1.00 91.75 175 TRP A O 1
ATOM 1430 N N . THR A 1 176 ? 11.884 -15.842 2.462 1.00 90.19 176 THR A N 1
ATOM 1431 C CA . THR A 1 176 ? 13.293 -15.443 2.576 1.00 90.19 176 THR A CA 1
ATOM 1432 C C . THR A 1 176 ? 14.184 -16.264 1.650 1.00 90.19 176 THR A C 1
ATOM 1434 O O . THR A 1 176 ? 14.944 -15.701 0.865 1.00 90.19 176 THR A O 1
ATOM 1437 N N . ALA A 1 177 ? 14.062 -17.591 1.684 1.00 94.00 177 ALA A N 1
ATOM 1438 C CA . ALA A 1 177 ? 14.855 -18.477 0.841 1.00 94.00 177 ALA A CA 1
ATOM 1439 C C . ALA A 1 177 ? 14.590 -18.244 -0.657 1.00 94.00 177 ALA A C 1
ATOM 1441 O O . ALA A 1 177 ? 15.522 -18.250 -1.467 1.00 94.00 177 ALA A O 1
ATOM 1442 N N . ALA A 1 178 ? 13.331 -17.999 -1.036 1.00 89.44 178 ALA A N 1
ATOM 1443 C CA . ALA A 1 178 ? 12.960 -17.670 -2.410 1.00 89.44 178 ALA A CA 1
ATOM 1444 C C . ALA A 1 178 ? 13.573 -16.336 -2.863 1.00 89.44 178 ALA A C 1
ATOM 1446 O O . ALA A 1 178 ? 14.122 -16.258 -3.967 1.00 89.44 178 ALA A O 1
ATOM 1447 N N . PHE A 1 179 ? 13.528 -15.311 -2.007 1.00 84.75 179 PHE A N 1
ATOM 1448 C CA . PHE A 1 179 ? 14.158 -14.019 -2.263 1.00 84.75 179 PHE A CA 1
ATOM 1449 C C . PHE A 1 179 ? 15.671 -14.159 -2.465 1.00 84.75 179 PHE A C 1
ATOM 1451 O O . PHE A 1 179 ? 16.171 -13.749 -3.514 1.00 84.75 179 PHE A O 1
ATOM 1458 N N . GLU A 1 180 ? 16.384 -14.806 -1.537 1.00 86.75 180 GLU A N 1
ATOM 1459 C CA . GLU A 1 180 ? 17.839 -14.992 -1.631 1.00 86.75 180 GLU A CA 1
ATOM 1460 C C . GLU A 1 180 ? 18.232 -15.812 -2.865 1.00 86.75 180 GLU A C 1
ATOM 1462 O O . GLU A 1 180 ? 19.150 -15.445 -3.597 1.00 86.75 180 GLU A O 1
ATOM 1467 N N . THR A 1 181 ? 17.475 -16.867 -3.183 1.00 87.62 181 THR A N 1
ATOM 1468 C CA . THR A 1 181 ? 17.682 -17.653 -4.411 1.00 87.62 181 THR A CA 1
ATOM 1469 C C . THR A 1 181 ? 17.530 -16.792 -5.662 1.00 87.62 181 THR A C 1
ATOM 1471 O O . THR A 1 181 ? 18.274 -16.947 -6.632 1.00 87.62 181 THR A O 1
ATOM 1474 N N . SER A 1 182 ? 16.544 -15.896 -5.675 1.00 80.62 182 SER A N 1
ATOM 1475 C CA . SER A 1 182 ? 16.280 -15.026 -6.817 1.00 80.62 182 SER A CA 1
ATOM 1476 C C . SER A 1 182 ? 17.333 -13.923 -6.951 1.00 80.62 182 SER A C 1
ATOM 1478 O O . SER A 1 182 ? 17.798 -13.647 -8.059 1.00 80.62 182 SER A O 1
ATOM 1480 N N . LYS A 1 183 ? 17.764 -13.353 -5.819 1.00 77.62 183 LYS A N 1
ATOM 1481 C CA . LYS A 1 183 ? 18.854 -12.377 -5.719 1.00 77.62 183 LYS A CA 1
ATOM 1482 C C . LYS A 1 183 ? 20.180 -12.969 -6.197 1.00 77.62 183 LYS A C 1
ATOM 1484 O O . LYS A 1 183 ? 20.821 -12.373 -7.055 1.00 77.62 183 LYS A O 1
ATOM 1489 N N . ALA A 1 184 ? 20.549 -14.163 -5.727 1.00 82.00 184 ALA A N 1
ATOM 1490 C CA . ALA A 1 184 ? 21.766 -14.864 -6.147 1.00 82.00 184 ALA A CA 1
ATOM 1491 C C . ALA A 1 184 ? 21.789 -15.168 -7.655 1.00 82.00 184 ALA A C 1
ATOM 1493 O O . ALA A 1 184 ? 22.850 -15.213 -8.268 1.00 82.00 184 ALA A O 1
ATOM 1494 N N . LYS A 1 185 ? 20.611 -15.342 -8.268 1.00 79.62 185 LYS A N 1
ATOM 1495 C CA . LYS A 1 185 ? 20.446 -15.552 -9.715 1.00 79.62 185 LYS A CA 1
ATOM 1496 C C . LYS A 1 185 ? 20.320 -14.253 -10.520 1.00 79.62 185 LYS A C 1
ATOM 1498 O O . LYS A 1 185 ? 20.049 -14.328 -11.713 1.00 79.62 185 LYS A O 1
ATOM 1503 N N . GLY A 1 186 ? 20.435 -13.084 -9.884 1.00 72.50 186 GLY A N 1
ATOM 1504 C CA . GLY A 1 186 ? 20.316 -11.780 -10.543 1.00 72.50 186 GLY A CA 1
ATOM 1505 C C . GLY A 1 186 ? 18.941 -11.498 -11.155 1.00 72.50 186 GLY A C 1
ATOM 1506 O O . GLY A 1 186 ? 18.806 -10.565 -11.933 1.00 72.50 186 GLY A O 1
ATOM 1507 N N . ARG A 1 187 ? 17.900 -12.269 -10.807 1.00 69.75 187 ARG A N 1
ATOM 1508 C CA . ARG A 1 187 ? 16.579 -12.211 -11.469 1.00 69.75 187 ARG A CA 1
ATOM 1509 C C . ARG A 1 187 ? 15.844 -10.884 -11.289 1.00 69.75 187 ARG A C 1
ATOM 1511 O O . ARG A 1 187 ? 14.888 -10.622 -12.007 1.00 69.75 187 ARG A O 1
ATOM 1518 N N . TRP A 1 188 ? 16.257 -10.100 -10.298 1.00 61.84 188 TRP A N 1
ATOM 1519 C CA . TRP A 1 188 ? 15.675 -8.804 -9.963 1.00 61.84 188 TRP A CA 1
ATOM 1520 C C . TRP A 1 188 ? 16.621 -7.642 -10.242 1.00 61.84 188 TRP A C 1
ATOM 1522 O O . TRP A 1 188 ? 16.248 -6.506 -9.962 1.00 61.84 188 TRP A O 1
ATOM 1532 N N . ASN A 1 189 ? 17.838 -7.896 -10.735 1.00 57.56 189 ASN A N 1
ATOM 1533 C CA . ASN A 1 189 ? 18.670 -6.803 -11.226 1.00 57.56 189 ASN A CA 1
ATOM 1534 C C . ASN A 1 189 ? 17.885 -6.099 -12.347 1.00 57.56 189 ASN A C 1
ATOM 1536 O O . ASN A 1 189 ? 17.172 -6.752 -13.105 1.00 57.56 189 ASN A O 1
ATOM 1540 N N . ASP A 1 190 ? 17.917 -4.767 -12.343 1.00 54.88 190 ASP A N 1
ATOM 1541 C CA . ASP A 1 190 ? 17.186 -3.899 -13.283 1.00 54.88 190 ASP A CA 1
ATOM 1542 C C . ASP A 1 190 ? 15.658 -3.819 -13.093 1.00 54.88 190 ASP A C 1
ATOM 1544 O O . ASP A 1 190 ? 14.916 -3.400 -13.979 1.00 54.88 190 ASP A O 1
ATOM 1548 N N . GLY A 1 191 ? 15.159 -4.127 -11.891 1.00 51.34 191 GLY A N 1
ATOM 1549 C CA . GLY A 1 191 ? 13.745 -3.977 -11.514 1.00 51.34 191 GLY A CA 1
ATOM 1550 C C . GLY A 1 191 ? 13.167 -2.543 -11.481 1.00 51.34 191 GLY A C 1
ATOM 1551 O O . GLY A 1 191 ? 12.209 -2.315 -10.746 1.00 51.34 191 GLY A O 1
ATOM 1552 N N . ARG A 1 192 ? 13.704 -1.558 -12.224 1.00 46.69 192 ARG A N 1
ATOM 1553 C CA . ARG A 1 192 ? 13.054 -0.247 -12.445 1.00 46.69 192 ARG A CA 1
ATOM 1554 C C . ARG A 1 192 ? 13.137 0.208 -13.908 1.00 46.69 192 ARG A C 1
ATOM 1556 O O . ARG A 1 192 ? 14.211 0.235 -14.483 1.00 46.69 192 ARG A O 1
ATOM 1563 N N . ALA A 1 193 ? 11.968 0.610 -14.423 1.00 51.50 193 ALA A N 1
ATOM 1564 C CA . ALA A 1 193 ? 11.662 1.392 -15.627 1.00 51.50 193 ALA A CA 1
ATOM 1565 C C . ALA A 1 193 ? 12.649 1.284 -16.806 1.00 51.50 193 ALA A C 1
ATOM 1567 O O . ALA A 1 193 ? 13.714 1.890 -16.815 1.00 51.50 193 ALA A O 1
ATOM 1568 N N . ALA A 1 194 ? 12.216 0.617 -17.872 1.00 52.66 194 ALA A N 1
ATOM 1569 C CA . ALA A 1 194 ? 12.790 0.801 -19.197 1.00 52.66 194 ALA A CA 1
ATOM 1570 C C . ALA A 1 194 ? 11.755 1.505 -20.078 1.00 52.66 194 ALA A C 1
ATOM 1572 O O . ALA A 1 194 ? 10.591 1.098 -20.135 1.00 52.66 194 ALA A O 1
ATOM 1573 N N . GLN A 1 195 ? 12.162 2.566 -20.768 1.00 57.38 195 GLN A N 1
ATOM 1574 C CA . GLN A 1 195 ? 11.285 3.294 -21.676 1.00 57.38 195 GLN A CA 1
ATOM 1575 C C . GLN A 1 195 ? 11.561 2.867 -23.115 1.00 57.38 195 GLN A C 1
ATOM 1577 O O . GLN A 1 195 ? 12.678 2.988 -23.616 1.00 57.38 195 GLN A O 1
ATOM 1582 N N . ARG A 1 196 ? 10.522 2.412 -23.826 1.00 75.25 196 ARG A N 1
ATOM 1583 C CA . ARG A 1 196 ? 10.617 2.212 -25.279 1.00 75.25 196 ARG A CA 1
ATOM 1584 C C . ARG A 1 196 ? 10.623 3.564 -25.982 1.00 75.25 196 ARG A C 1
ATOM 1586 O O . ARG A 1 196 ? 9.683 4.347 -25.836 1.00 75.25 196 ARG A O 1
ATOM 1593 N N . PHE A 1 197 ? 11.640 3.811 -26.795 1.00 79.00 197 PHE A N 1
ATOM 1594 C CA . PHE A 1 197 ? 11.767 5.040 -27.563 1.00 79.00 197 PHE A CA 1
ATOM 1595 C C . PHE A 1 197 ? 11.204 4.843 -28.979 1.00 79.00 197 PHE A C 1
ATOM 1597 O O . PHE A 1 197 ? 11.896 4.402 -29.887 1.00 79.00 197 PHE A O 1
ATOM 1604 N N . ARG A 1 198 ? 9.911 5.147 -29.162 1.00 80.50 198 ARG A N 1
ATOM 1605 C CA . ARG A 1 198 ? 9.156 4.926 -30.419 1.00 80.50 198 ARG A CA 1
ATOM 1606 C C . ARG A 1 198 ? 8.963 6.199 -31.258 1.00 80.50 198 ARG A C 1
ATOM 1608 O O . ARG A 1 198 ? 7.909 6.400 -31.852 1.00 80.50 198 ARG A O 1
ATOM 1615 N N . ARG A 1 199 ? 9.929 7.121 -31.221 1.00 79.62 199 ARG A N 1
ATOM 1616 C CA . ARG A 1 199 ? 9.811 8.451 -31.856 1.00 79.62 199 ARG A CA 1
ATOM 1617 C C . ARG A 1 199 ? 10.509 8.549 -33.218 1.00 79.62 199 ARG A C 1
ATOM 1619 O O . ARG A 1 199 ? 10.416 9.591 -33.860 1.00 79.62 199 ARG A O 1
ATOM 1626 N N . ILE A 1 200 ? 11.175 7.481 -33.654 1.00 86.00 200 ILE A N 1
ATOM 1627 C CA . ILE A 1 200 ? 11.742 7.347 -35.002 1.00 86.00 200 ILE A CA 1
ATOM 1628 C C . ILE A 1 200 ? 10.624 6.881 -35.939 1.00 86.00 200 ILE A C 1
ATOM 1630 O O . ILE A 1 200 ? 9.857 5.991 -35.576 1.00 86.00 200 ILE A O 1
ATOM 1634 N N . LYS A 1 201 ? 10.502 7.519 -37.105 1.00 84.44 201 LYS A N 1
ATOM 1635 C CA . LYS A 1 201 ? 9.471 7.235 -38.112 1.00 84.44 201 LYS A CA 1
ATOM 1636 C C . LYS A 1 201 ? 10.113 7.145 -39.491 1.00 84.44 201 LYS A C 1
ATOM 1638 O O . LYS A 1 201 ? 10.986 7.958 -39.790 1.00 84.44 201 LYS A O 1
ATOM 1643 N N . GLY A 1 202 ? 9.618 6.237 -40.325 1.00 87.06 202 GLY A N 1
ATOM 1644 C CA . GLY A 1 202 ? 10.108 6.015 -41.681 1.00 87.06 202 GLY A CA 1
ATOM 1645 C C . GLY A 1 202 ? 11.306 5.065 -41.770 1.00 87.06 202 GLY A C 1
ATOM 1646 O O . GLY A 1 202 ? 11.921 4.684 -40.770 1.00 87.06 202 GLY A O 1
ATOM 1647 N N . ASN A 1 203 ? 11.615 4.694 -43.014 1.00 86.56 203 ASN A N 1
ATOM 1648 C CA . ASN A 1 203 ? 12.649 3.714 -43.358 1.00 86.56 203 ASN A CA 1
ATOM 1649 C C . ASN A 1 203 ? 14.041 4.323 -43.571 1.00 86.56 203 ASN A C 1
ATOM 1651 O O . ASN A 1 203 ? 15.016 3.579 -43.618 1.00 86.56 203 ASN A O 1
ATOM 1655 N N . GLU A 1 204 ? 14.145 5.647 -43.697 1.00 92.94 204 GLU A N 1
ATOM 1656 C CA . GLU A 1 204 ? 15.439 6.322 -43.815 1.00 92.94 204 GLU A CA 1
ATOM 1657 C C . GLU A 1 204 ? 16.167 6.297 -42.460 1.00 92.94 204 GLU A C 1
ATOM 1659 O O . GLU A 1 204 ? 15.611 6.784 -41.468 1.00 92.94 204 GLU A O 1
ATOM 1664 N N . PRO A 1 205 ? 17.390 5.738 -42.376 1.00 94.88 205 PRO A N 1
ATOM 1665 C CA . PRO A 1 205 ? 18.126 5.678 -41.121 1.00 94.88 205 PRO A CA 1
ATOM 1666 C C . PRO A 1 205 ? 18.464 7.073 -40.588 1.00 94.88 205 PRO A C 1
ATOM 1668 O O . PRO A 1 205 ? 19.022 7.910 -41.297 1.00 94.88 205 PRO A O 1
ATOM 1671 N N . VAL A 1 206 ? 18.199 7.301 -39.302 1.00 96.00 206 VAL A N 1
ATOM 1672 C CA . VAL A 1 206 ? 18.548 8.541 -38.593 1.00 96.00 206 VAL A CA 1
ATOM 1673 C C . VAL A 1 206 ? 19.532 8.270 -37.465 1.00 96.00 206 VAL A C 1
ATOM 1675 O O . VAL A 1 206 ? 19.528 7.191 -36.871 1.00 96.00 206 VAL A O 1
ATOM 1678 N N . LEU A 1 207 ? 20.351 9.265 -37.124 1.00 97.56 207 LEU A N 1
ATOM 1679 C CA . LEU A 1 207 ? 21.262 9.165 -35.989 1.00 97.56 207 LEU A CA 1
ATOM 1680 C C . LEU A 1 207 ? 20.457 9.129 -34.683 1.00 97.56 207 LEU A C 1
ATOM 1682 O O . LEU A 1 207 ? 19.750 10.086 -34.350 1.00 97.56 207 LEU A O 1
ATOM 1686 N N . LEU A 1 208 ? 20.580 8.046 -33.909 1.00 96.19 208 LEU A N 1
ATOM 1687 C CA . LEU A 1 208 ? 19.798 7.887 -32.679 1.00 96.19 208 LEU A CA 1
ATOM 1688 C C . LEU A 1 208 ? 20.099 9.000 -31.664 1.00 96.19 208 LEU A C 1
ATOM 1690 O O . LEU A 1 208 ? 19.187 9.489 -31.000 1.00 96.19 208 LEU A O 1
ATOM 1694 N N . LEU A 1 209 ? 21.354 9.450 -31.580 1.00 96.50 209 LEU A N 1
ATOM 1695 C CA . LEU A 1 209 ? 21.747 10.563 -30.713 1.00 96.50 209 LEU A CA 1
ATOM 1696 C C . LEU A 1 209 ? 20.993 11.861 -31.052 1.00 96.50 209 LEU A C 1
ATOM 1698 O O . LEU A 1 209 ? 20.570 12.570 -30.139 1.00 96.50 209 LEU A O 1
ATOM 1702 N N . ASP A 1 210 ? 20.770 12.156 -32.337 1.00 96.81 210 ASP A N 1
ATOM 1703 C CA . ASP A 1 210 ? 19.985 13.323 -32.761 1.00 96.81 210 ASP A CA 1
ATOM 1704 C C . ASP A 1 210 ? 18.513 13.176 -32.393 1.00 96.81 210 ASP A C 1
ATOM 1706 O O . ASP A 1 210 ? 17.905 14.105 -31.855 1.00 96.81 210 ASP A O 1
ATOM 1710 N N . ALA A 1 211 ? 17.944 11.994 -32.634 1.00 93.81 211 ALA A N 1
ATOM 1711 C CA . ALA A 1 211 ? 16.558 11.706 -32.290 1.00 93.81 211 ALA A CA 1
ATOM 1712 C C . ALA A 1 211 ? 16.307 11.825 -30.774 1.00 93.81 211 ALA A C 1
ATOM 1714 O O . ALA A 1 211 ? 15.278 12.371 -30.355 1.00 93.81 211 ALA A O 1
ATOM 1715 N N . LEU A 1 212 ? 17.254 11.357 -29.953 1.00 87.38 212 LEU A N 1
ATOM 1716 C CA . LEU A 1 212 ? 17.228 11.483 -28.496 1.00 87.38 212 LEU A CA 1
ATOM 1717 C C . LEU A 1 212 ? 17.381 12.940 -28.052 1.00 87.38 212 LEU A C 1
ATOM 1719 O O . LEU A 1 212 ? 16.557 13.410 -27.274 1.00 87.38 212 LEU A O 1
ATOM 1723 N N . ALA A 1 213 ? 18.361 13.678 -28.582 1.00 92.12 213 ALA A N 1
ATOM 1724 C CA . ALA A 1 213 ? 18.574 15.085 -28.231 1.00 92.12 213 ALA A CA 1
ATOM 1725 C C . ALA A 1 213 ? 17.351 15.953 -28.566 1.00 92.12 213 ALA A C 1
ATOM 1727 O O . ALA A 1 213 ? 16.929 16.778 -27.761 1.00 92.12 213 ALA A O 1
ATOM 1728 N N . LYS A 1 214 ? 16.711 15.702 -29.714 1.00 92.06 214 LYS A N 1
ATOM 1729 C CA . LYS A 1 214 ? 15.448 16.352 -30.092 1.00 92.06 214 LYS A CA 1
ATOM 1730 C C . LYS A 1 214 ? 14.301 16.012 -29.134 1.00 92.06 214 LYS A C 1
ATOM 1732 O O . LYS A 1 214 ? 13.415 16.827 -28.904 1.00 92.06 214 LYS A O 1
ATOM 1737 N N . SER A 1 215 ? 14.288 14.789 -28.617 1.00 82.25 215 SER A N 1
ATOM 1738 C CA . SER A 1 215 ? 13.222 14.267 -27.758 1.00 82.25 215 SER A CA 1
ATOM 1739 C C . SER A 1 215 ? 13.355 14.644 -26.285 1.00 82.25 215 SER A C 1
ATOM 1741 O O . SER A 1 215 ? 12.352 14.589 -25.569 1.00 82.25 215 SER A O 1
ATOM 1743 N N . PHE A 1 216 ? 14.567 14.992 -25.851 1.00 78.19 216 PHE A N 1
ATOM 1744 C CA . PHE A 1 216 ? 14.929 15.338 -24.479 1.00 78.19 216 PHE A CA 1
ATOM 1745 C C . PHE A 1 216 ? 15.777 16.625 -24.470 1.00 78.19 216 PHE A C 1
ATOM 1747 O O . PHE A 1 216 ? 16.958 16.568 -24.132 1.00 78.19 216 PHE A O 1
ATOM 1754 N N . PRO A 1 217 ? 15.199 17.782 -24.848 1.00 82.38 217 PRO A N 1
ATOM 1755 C CA . PRO A 1 217 ? 15.953 19.025 -25.050 1.00 82.38 217 PRO A CA 1
ATOM 1756 C C . PRO A 1 217 ? 16.627 19.552 -23.774 1.00 82.38 217 PRO A C 1
ATOM 1758 O O . PRO A 1 217 ? 17.664 20.201 -23.853 1.00 82.38 217 PRO A O 1
ATOM 1761 N N . GLU A 1 218 ? 16.081 19.218 -22.602 1.00 75.12 218 GLU A N 1
ATOM 1762 C CA . GLU A 1 218 ? 16.634 19.595 -21.293 1.00 75.12 218 GLU A CA 1
ATOM 1763 C C . GLU A 1 218 ? 17.865 18.766 -20.884 1.00 75.12 218 GLU A C 1
ATOM 1765 O O . GLU A 1 218 ? 18.532 19.074 -19.897 1.00 75.12 218 GLU A O 1
ATOM 1770 N N . GLN A 1 219 ? 18.168 17.678 -21.603 1.00 73.50 219 GLN A N 1
ATOM 1771 C CA . GLN A 1 219 ? 19.314 16.821 -21.308 1.00 73.50 219 GLN A CA 1
ATOM 1772 C C . GLN A 1 219 ? 20.520 17.230 -22.146 1.00 73.50 219 GLN A C 1
ATOM 1774 O O . GLN A 1 219 ? 20.434 17.420 -23.359 1.00 73.50 219 GLN A O 1
ATOM 1779 N N . GLN A 1 220 ? 21.686 17.304 -21.506 1.00 86.06 220 GLN A N 1
ATOM 1780 C CA . GLN A 1 220 ? 22.925 17.589 -22.221 1.00 86.06 220 GLN A CA 1
ATOM 1781 C C . GLN A 1 220 ? 23.198 16.490 -23.254 1.00 86.06 220 GLN A C 1
ATOM 1783 O O . GLN A 1 220 ? 23.215 15.302 -22.931 1.00 86.06 220 GLN A O 1
ATOM 1788 N N . ARG A 1 221 ? 23.480 16.881 -24.501 1.00 91.06 221 ARG A N 1
ATOM 1789 C CA . ARG A 1 221 ? 23.791 15.939 -25.588 1.00 91.06 221 ARG A CA 1
ATOM 1790 C C . ARG A 1 221 ? 24.946 14.993 -25.238 1.00 91.06 221 ARG A C 1
ATOM 1792 O O . ARG A 1 221 ? 24.911 13.824 -25.610 1.00 91.06 221 ARG A O 1
ATOM 1799 N N . GLU A 1 222 ? 25.925 15.474 -24.475 1.00 85.56 222 GLU A N 1
ATOM 1800 C CA . GLU A 1 222 ? 27.055 14.661 -24.012 1.00 85.56 222 GLU A CA 1
ATOM 1801 C C . GLU A 1 222 ? 26.632 13.573 -23.011 1.00 85.56 222 GLU A C 1
ATOM 1803 O O . GLU A 1 222 ? 27.182 12.474 -23.022 1.00 85.56 222 GLU A O 1
ATOM 1808 N N . LEU A 1 223 ? 25.611 13.825 -22.186 1.00 81.31 223 LEU A N 1
ATOM 1809 C CA . LEU A 1 223 ? 25.034 12.795 -21.319 1.00 81.31 223 LEU A CA 1
ATOM 1810 C C . LEU A 1 223 ? 24.373 11.693 -22.157 1.00 81.31 223 LEU A C 1
ATOM 1812 O O . LEU A 1 223 ? 24.638 10.518 -21.932 1.00 81.31 223 LEU A O 1
ATOM 1816 N N . LEU A 1 224 ? 23.572 12.065 -23.161 1.00 83.88 224 LEU A N 1
ATOM 1817 C CA . LEU A 1 224 ? 22.914 11.105 -24.060 1.00 83.88 224 LEU A CA 1
ATOM 1818 C C . LEU A 1 224 ? 23.929 10.258 -24.836 1.00 83.88 224 LEU A C 1
ATOM 1820 O O . LEU A 1 224 ? 23.742 9.052 -24.997 1.00 83.88 224 LEU A O 1
ATOM 1824 N N . LYS A 1 225 ? 25.030 10.880 -25.270 1.00 90.50 225 LYS A N 1
ATOM 1825 C CA . LYS A 1 225 ? 26.168 10.197 -25.888 1.00 90.50 225 LYS A CA 1
ATOM 1826 C C . LYS A 1 225 ? 26.767 9.153 -24.943 1.00 90.50 225 LYS A C 1
ATOM 1828 O O . LYS A 1 225 ? 26.882 7.991 -25.321 1.00 90.50 225 LYS A O 1
ATOM 1833 N N . ARG A 1 226 ? 27.066 9.540 -23.698 1.00 82.88 226 ARG A N 1
ATOM 1834 C CA . ARG A 1 226 ? 27.577 8.624 -22.666 1.00 82.88 226 ARG A CA 1
ATOM 1835 C C . ARG A 1 226 ? 26.612 7.482 -22.357 1.00 82.88 226 ARG A C 1
ATOM 1837 O O . ARG A 1 226 ? 27.079 6.380 -22.120 1.00 82.88 226 ARG A O 1
ATOM 1844 N N . CYS A 1 227 ? 25.301 7.715 -22.387 1.00 80.44 227 CYS A N 1
ATOM 1845 C CA . CYS A 1 227 ? 24.302 6.662 -22.189 1.00 80.44 227 CYS A CA 1
ATOM 1846 C C . CYS A 1 227 ? 24.252 5.663 -23.357 1.00 80.44 227 CYS A C 1
ATOM 1848 O O . CYS A 1 227 ? 24.102 4.465 -23.128 1.00 80.44 227 CYS A O 1
ATOM 1850 N N . LEU A 1 228 ? 24.408 6.131 -24.602 1.00 88.62 228 LEU A N 1
ATOM 1851 C CA . LEU A 1 228 ? 24.536 5.252 -25.772 1.00 88.62 228 LEU A CA 1
ATOM 1852 C C . LEU A 1 228 ? 25.811 4.409 -25.685 1.00 88.62 228 LEU A C 1
ATOM 1854 O O . LEU A 1 228 ? 25.732 3.190 -25.778 1.00 88.62 228 LEU A O 1
ATOM 1858 N N . ASP A 1 229 ? 26.958 5.054 -25.460 1.00 87.44 229 ASP A N 1
ATOM 1859 C CA . ASP A 1 229 ? 28.270 4.396 -25.399 1.00 87.44 229 ASP A CA 1
ATOM 1860 C C . ASP A 1 229 ? 28.435 3.519 -24.139 1.00 87.44 229 ASP A C 1
ATOM 1862 O O . ASP A 1 229 ? 29.211 2.565 -24.131 1.00 87.44 229 ASP A O 1
ATOM 1866 N N . GLY A 1 230 ? 27.708 3.841 -23.066 1.00 79.50 230 GLY A N 1
ATOM 1867 C CA . GLY A 1 230 ? 27.761 3.174 -21.764 1.00 79.50 230 GLY A CA 1
ATOM 1868 C C . GLY A 1 230 ? 26.791 2.003 -21.595 1.00 79.50 230 GLY A C 1
ATOM 1869 O O . GLY A 1 230 ? 26.810 1.365 -20.547 1.00 79.50 230 GLY A O 1
ATOM 1870 N N . GLY A 1 231 ? 25.958 1.706 -22.599 1.00 80.69 231 GLY A N 1
ATOM 1871 C CA . GLY A 1 231 ? 25.006 0.588 -22.555 1.00 80.69 231 GLY A CA 1
ATOM 1872 C C . GLY A 1 231 ? 23.694 0.875 -21.815 1.00 80.69 231 GLY A C 1
ATOM 1873 O O . GLY A 1 231 ? 22.886 -0.034 -21.648 1.00 80.69 231 GLY A O 1
ATOM 1874 N N . ASP A 1 232 ? 23.433 2.127 -21.429 1.00 80.12 232 ASP A N 1
ATOM 1875 C CA . ASP A 1 232 ? 22.144 2.543 -20.858 1.00 80.12 232 ASP A CA 1
ATOM 1876 C C . ASP A 1 232 ? 21.043 2.646 -21.938 1.00 80.12 232 ASP A C 1
ATOM 1878 O O . ASP A 1 232 ? 19.869 2.830 -21.630 1.00 80.12 232 ASP A O 1
ATOM 1882 N N . ILE A 1 233 ? 21.383 2.561 -23.228 1.00 84.44 233 ILE A N 1
ATOM 1883 C CA . ILE A 1 233 ? 20.417 2.549 -24.333 1.00 84.44 233 ILE A CA 1
ATOM 1884 C C . ILE A 1 233 ? 20.726 1.367 -25.247 1.00 84.44 233 ILE A C 1
ATOM 1886 O O . ILE A 1 233 ? 21.832 1.240 -25.766 1.00 84.44 233 ILE A O 1
ATOM 1890 N N . LEU A 1 234 ? 19.727 0.515 -25.471 1.00 89.25 234 LEU A N 1
ATOM 1891 C CA . LEU A 1 234 ? 19.837 -0.677 -26.305 1.00 89.25 234 LEU A CA 1
ATOM 1892 C C . LEU A 1 234 ? 19.113 -0.479 -27.635 1.00 89.25 234 LEU A C 1
ATOM 1894 O O . LEU A 1 234 ? 18.013 0.078 -27.680 1.00 89.25 234 LEU A O 1
ATOM 1898 N N . VAL A 1 235 ? 19.690 -1.019 -28.706 1.00 93.00 235 VAL A N 1
ATOM 1899 C CA . VAL A 1 235 ? 19.053 -1.120 -30.026 1.00 93.00 235 VAL A CA 1
ATOM 1900 C C . VAL A 1 235 ? 18.886 -2.597 -30.353 1.00 93.00 235 VAL A C 1
ATOM 1902 O O . VAL A 1 235 ? 19.844 -3.366 -30.320 1.00 93.00 235 VAL A O 1
ATOM 1905 N N . ASN A 1 236 ? 17.649 -3.024 -30.610 1.00 91.62 236 ASN A N 1
ATOM 1906 C CA . ASN A 1 236 ? 17.299 -4.425 -30.870 1.00 91.62 236 ASN A CA 1
ATOM 1907 C C . ASN A 1 236 ? 17.800 -5.392 -29.777 1.00 91.62 236 ASN A C 1
ATOM 1909 O O . ASN A 1 236 ? 18.158 -6.536 -30.055 1.00 91.62 236 ASN A O 1
ATOM 1913 N N . GLY A 1 237 ? 17.809 -4.921 -28.524 1.00 82.69 237 GLY A N 1
ATOM 1914 C CA . GLY A 1 237 ? 18.235 -5.695 -27.354 1.00 82.69 237 GLY A CA 1
ATOM 1915 C C . GLY A 1 237 ? 19.750 -5.840 -27.191 1.00 82.69 237 GLY A C 1
ATOM 1916 O O . GLY A 1 237 ? 20.181 -6.677 -26.406 1.00 82.69 237 GLY A O 1
ATOM 1917 N N . LYS A 1 238 ? 20.556 -5.060 -27.922 1.00 88.69 238 LYS A N 1
ATOM 1918 C CA . LYS A 1 238 ? 22.022 -5.072 -27.834 1.00 88.69 238 LYS A CA 1
ATOM 1919 C C . LYS A 1 238 ? 22.564 -3.702 -27.436 1.00 88.69 238 LYS A C 1
ATOM 1921 O O . LYS A 1 238 ? 21.951 -2.682 -27.759 1.00 88.69 238 LYS A O 1
ATOM 1926 N N . ASN A 1 239 ? 23.727 -3.700 -26.780 1.00 89.19 239 ASN A N 1
ATOM 1927 C CA . ASN A 1 239 ? 24.499 -2.483 -26.525 1.00 89.19 239 ASN A CA 1
ATOM 1928 C C . ASN A 1 239 ? 24.806 -1.773 -27.845 1.00 89.19 239 ASN A C 1
ATOM 1930 O O . ASN A 1 239 ? 24.946 -2.413 -28.890 1.00 89.19 239 ASN A O 1
ATOM 1934 N N . THR A 1 240 ? 24.914 -0.454 -27.779 1.00 92.75 240 THR A N 1
ATOM 1935 C CA . THR A 1 240 ? 25.104 0.398 -28.948 1.00 92.75 240 THR A CA 1
ATOM 1936 C C . THR A 1 240 ? 26.211 1.423 -28.705 1.00 92.75 240 THR A C 1
ATOM 1938 O O . THR A 1 240 ? 26.930 1.345 -27.714 1.00 92.75 240 THR A O 1
ATOM 1941 N N . HIS A 1 241 ? 26.373 2.359 -29.634 1.00 95.00 241 HIS A N 1
ATOM 1942 C 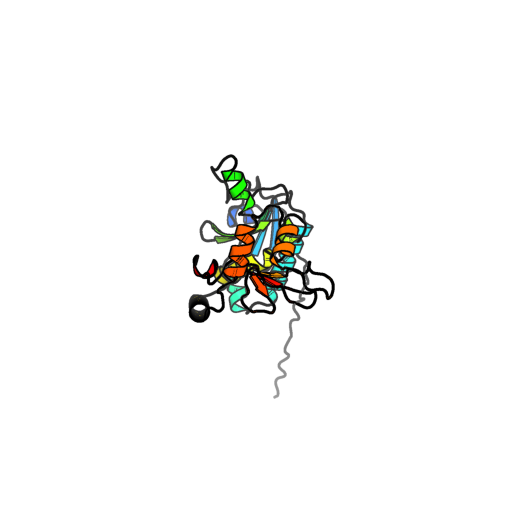CA . HIS A 1 241 ? 27.257 3.509 -29.509 1.00 95.00 241 HIS A CA 1
ATOM 1943 C C . HIS A 1 241 ? 26.603 4.760 -30.107 1.00 95.00 241 HIS A C 1
ATOM 1945 O O . HIS A 1 241 ? 25.581 4.709 -30.795 1.00 95.00 241 HIS A O 1
ATOM 1951 N N . SER A 1 242 ? 27.206 5.910 -29.854 1.00 92.88 242 SER A N 1
ATOM 1952 C CA . SER A 1 242 ? 26.675 7.235 -30.166 1.00 92.88 242 SER A CA 1
ATOM 1953 C C . SER A 1 242 ? 26.551 7.559 -31.655 1.00 92.88 242 SER A C 1
ATOM 1955 O O . SER A 1 242 ? 25.784 8.449 -32.019 1.00 92.88 242 SER A O 1
ATOM 1957 N N . SER A 1 243 ? 27.248 6.816 -32.515 1.00 95.94 243 SER A N 1
ATOM 1958 C CA . SER A 1 243 ? 27.119 6.883 -33.979 1.00 95.94 243 SER A CA 1
ATOM 1959 C C . SER A 1 243 ? 26.094 5.906 -34.582 1.00 95.94 243 SER A C 1
ATOM 1961 O O . SER A 1 243 ? 26.061 5.744 -35.799 1.00 95.94 243 SER A O 1
ATOM 1963 N N . VAL A 1 244 ? 25.265 5.235 -33.769 1.00 97.00 244 VAL A N 1
ATOM 1964 C CA . VAL A 1 244 ? 24.271 4.277 -34.284 1.00 97.00 244 VAL A CA 1
ATOM 1965 C C . VAL A 1 244 ? 23.172 4.963 -35.103 1.00 97.00 244 VAL A C 1
ATOM 1967 O O . VAL A 1 244 ? 22.580 5.962 -34.680 1.00 97.00 244 VAL A O 1
ATOM 1970 N N . MET A 1 245 ? 22.874 4.376 -36.260 1.00 97.56 245 MET A N 1
ATOM 1971 C CA . MET A 1 245 ? 21.765 4.762 -37.130 1.00 97.56 245 MET A CA 1
ATOM 1972 C C . MET A 1 245 ? 20.597 3.795 -36.931 1.00 97.56 245 MET A C 1
ATOM 1974 O O . MET A 1 245 ? 20.810 2.588 -36.831 1.00 97.56 245 MET A O 1
ATOM 1978 N N . VAL A 1 246 ? 19.377 4.318 -36.863 1.00 95.81 246 VAL A N 1
ATOM 1979 C CA . VAL A 1 246 ? 18.159 3.550 -36.562 1.00 95.81 246 VAL A CA 1
ATOM 1980 C C . VAL A 1 246 ? 16.997 3.987 -37.448 1.00 95.81 246 VAL A C 1
ATOM 1982 O O . VAL A 1 246 ? 16.910 5.145 -37.853 1.00 95.81 246 VAL A O 1
ATOM 1985 N N . THR A 1 247 ? 16.089 3.059 -37.715 1.00 95.62 247 THR A N 1
ATOM 1986 C CA . THR A 1 247 ? 14.840 3.247 -38.465 1.00 95.62 247 THR A CA 1
ATOM 1987 C C . THR A 1 247 ? 13.631 2.993 -37.563 1.00 95.62 247 THR A C 1
ATOM 1989 O O . THR A 1 247 ? 13.774 2.638 -36.391 1.00 95.62 247 THR A O 1
ATOM 1992 N N . GLU A 1 248 ? 12.415 3.140 -38.090 1.00 89.12 248 GLU A N 1
ATOM 1993 C CA . GLU A 1 248 ? 11.193 2.804 -37.343 1.00 89.12 248 GLU A CA 1
ATOM 1994 C C . GLU A 1 248 ? 11.065 1.316 -36.974 1.00 89.12 248 GLU A C 1
ATOM 1996 O O . GLU A 1 248 ? 10.343 0.968 -36.037 1.00 89.12 248 GLU A O 1
ATOM 2001 N N . ASN A 1 249 ? 11.785 0.441 -37.682 1.00 91.19 249 ASN A N 1
ATOM 2002 C CA . ASN A 1 249 ? 11.783 -0.999 -37.430 1.00 91.19 249 ASN A CA 1
ATOM 2003 C C . ASN A 1 249 ? 12.699 -1.395 -36.258 1.00 91.19 249 ASN A C 1
ATOM 2005 O O . ASN A 1 249 ? 12.583 -2.505 -35.729 1.00 91.19 249 ASN A O 1
ATOM 2009 N N . ASP A 1 250 ? 13.581 -0.493 -35.821 1.00 91.50 250 ASP A N 1
ATOM 2010 C CA . ASP A 1 250 ? 14.534 -0.747 -34.748 1.00 91.50 250 ASP A CA 1
ATOM 2011 C C . ASP A 1 250 ? 13.918 -0.520 -33.362 1.00 91.50 250 ASP A C 1
ATOM 2013 O O . ASP A 1 250 ? 13.337 0.520 -33.040 1.00 91.50 250 ASP A O 1
ATOM 2017 N N . LYS A 1 251 ? 14.071 -1.511 -32.481 1.00 88.81 251 LYS A N 1
ATOM 2018 C CA . LYS A 1 251 ? 13.573 -1.451 -31.104 1.00 88.81 251 LYS A CA 1
ATOM 2019 C C . LYS A 1 251 ? 14.584 -0.735 -30.222 1.00 88.81 251 LYS A C 1
ATOM 2021 O O . LYS A 1 251 ? 15.524 -1.359 -29.733 1.00 88.81 251 LYS A O 1
ATOM 2026 N N . VAL A 1 252 ? 14.353 0.550 -29.976 1.00 86.12 252 VAL A N 1
ATOM 2027 C CA . VAL A 1 252 ? 15.168 1.344 -29.049 1.00 86.12 252 VAL A CA 1
ATOM 2028 C C . VAL A 1 252 ? 14.592 1.277 -27.634 1.00 86.12 252 VAL A C 1
ATOM 2030 O O . VAL A 1 252 ? 13.418 1.593 -27.404 1.00 86.12 252 VAL A O 1
ATOM 2033 N N . LEU A 1 253 ? 15.424 0.874 -26.678 1.00 82.44 253 LEU A N 1
ATOM 2034 C CA . LEU A 1 253 ? 15.080 0.769 -25.264 1.00 82.44 253 LEU A CA 1
ATOM 2035 C C . LEU A 1 253 ? 16.046 1.620 -24.440 1.00 82.44 253 LEU A C 1
ATOM 2037 O O . LEU A 1 253 ? 17.240 1.353 -24.428 1.00 82.44 253 LEU A O 1
ATOM 2041 N N . ILE A 1 254 ? 15.524 2.633 -23.754 1.00 79.75 254 ILE A N 1
ATOM 2042 C CA . ILE A 1 254 ? 16.281 3.429 -22.787 1.00 79.75 254 ILE A CA 1
ATOM 2043 C C . ILE A 1 254 ? 16.160 2.720 -21.441 1.00 79.75 254 ILE A C 1
ATOM 2045 O O . ILE A 1 254 ? 15.057 2.577 -20.905 1.00 79.75 254 ILE A O 1
ATOM 2049 N N . VAL A 1 255 ? 17.286 2.243 -20.935 1.00 69.00 255 VAL A N 1
ATOM 2050 C CA . VAL A 1 255 ? 17.427 1.545 -19.664 1.00 69.00 255 VAL A CA 1
ATOM 2051 C C . VAL A 1 255 ? 17.862 2.571 -18.627 1.00 69.00 255 VAL A C 1
ATOM 2053 O O . VAL A 1 255 ? 18.931 3.170 -18.724 1.00 69.00 255 VAL A O 1
ATOM 2056 N N . PHE A 1 256 ? 17.025 2.814 -17.622 1.00 59.34 256 PHE A N 1
ATOM 2057 C CA . PHE A 1 256 ? 17.391 3.727 -16.547 1.00 59.34 256 PHE A CA 1
ATOM 2058 C C . PHE A 1 256 ? 18.313 3.011 -15.539 1.00 59.34 256 PHE A C 1
ATOM 2060 O O . PHE A 1 256 ? 17.887 2.595 -14.465 1.00 59.34 256 PHE A O 1
ATOM 2067 N N . GLY A 1 257 ? 19.606 2.930 -15.889 1.00 52.47 257 GLY A N 1
ATOM 2068 C CA . GLY A 1 257 ? 20.712 2.403 -15.081 1.00 52.47 257 GLY A CA 1
ATOM 2069 C C . GLY A 1 257 ? 21.143 0.973 -15.442 1.00 52.47 257 GLY A C 1
ATOM 2070 O O . GLY A 1 257 ? 20.299 0.094 -15.504 1.00 52.47 257 GLY A O 1
ATOM 2071 N N . GLY A 1 258 ? 22.454 0.752 -15.627 1.00 51.75 258 GLY A N 1
ATOM 2072 C CA . GLY A 1 258 ? 23.070 -0.587 -15.773 1.00 51.75 258 GLY A CA 1
ATOM 2073 C C . GLY A 1 258 ? 23.073 -1.435 -14.492 1.00 51.75 258 GLY A C 1
ATOM 2074 O O . GLY A 1 258 ? 22.466 -0.996 -13.519 1.00 51.75 258 GLY A O 1
ATOM 2075 N N . ASP A 1 259 ? 23.797 -2.575 -14.487 1.00 53.47 259 ASP A N 1
ATOM 2076 C CA . ASP A 1 259 ? 23.865 -3.627 -13.440 1.00 53.47 259 ASP A CA 1
ATOM 2077 C C . ASP A 1 259 ? 23.783 -3.087 -12.002 1.00 53.47 259 ASP A C 1
ATOM 2079 O O . ASP A 1 259 ? 24.769 -2.931 -11.271 1.00 53.47 259 ASP A O 1
ATOM 2083 N N . LYS A 1 260 ? 22.569 -2.781 -11.562 1.00 53.12 260 LYS A N 1
ATOM 2084 C CA . LYS A 1 260 ? 22.304 -2.223 -10.245 1.00 53.12 260 LYS A CA 1
ATOM 2085 C C . LYS A 1 260 ? 21.432 -3.225 -9.537 1.00 53.12 260 LYS A C 1
ATOM 2087 O O . LYS A 1 260 ? 20.326 -3.546 -9.967 1.00 53.12 260 LYS A O 1
ATOM 2092 N N . GLN A 1 261 ? 21.927 -3.680 -8.389 1.00 54.97 261 GLN A N 1
ATOM 2093 C CA . GLN A 1 261 ? 21.095 -4.407 -7.444 1.00 54.97 261 GLN A CA 1
ATOM 2094 C C . GLN A 1 261 ? 19.816 -3.600 -7.209 1.00 54.97 261 GLN A C 1
ATOM 2096 O O . GLN A 1 261 ? 19.883 -2.422 -6.833 1.00 54.97 261 GLN A O 1
ATOM 2101 N N . CYS A 1 262 ? 18.670 -4.231 -7.465 1.00 56.91 262 CYS A N 1
ATOM 2102 C CA . CYS A 1 262 ? 17.367 -3.602 -7.311 1.00 56.91 262 CYS A CA 1
ATOM 2103 C C . CYS A 1 262 ? 17.204 -3.005 -5.912 1.00 56.91 262 CYS A C 1
ATOM 2105 O O . CYS A 1 262 ? 17.744 -3.514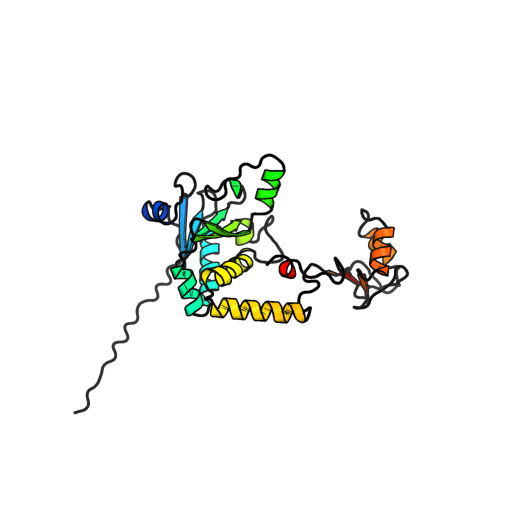 -4.929 1.00 56.91 262 CYS A O 1
ATOM 2107 N N . TYR A 1 263 ? 16.431 -1.920 -5.829 1.00 51.38 263 TYR A N 1
ATOM 2108 C CA . TYR A 1 263 ? 16.114 -1.237 -4.577 1.00 51.38 263 TYR A CA 1
ATOM 2109 C C . TYR A 1 263 ? 15.597 -2.201 -3.494 1.00 51.38 263 TYR A C 1
ATOM 2111 O O . TYR A 1 263 ? 16.048 -2.120 -2.353 1.00 51.38 263 TYR A O 1
ATOM 2119 N N . ALA A 1 264 ? 14.739 -3.163 -3.857 1.00 52.72 264 ALA A N 1
ATOM 2120 C CA . ALA A 1 264 ? 14.254 -4.204 -2.946 1.00 52.72 264 ALA A CA 1
ATOM 2121 C C . ALA A 1 264 ? 15.375 -5.152 -2.473 1.00 52.72 264 ALA A C 1
ATOM 2123 O O . ALA A 1 264 ? 15.353 -5.642 -1.352 1.00 52.72 264 ALA A O 1
ATOM 2124 N N . GLY A 1 265 ? 16.401 -5.367 -3.302 1.00 55.19 265 GLY A N 1
ATOM 2125 C CA . GLY A 1 265 ? 17.606 -6.125 -2.952 1.00 55.19 265 GLY A CA 1
ATOM 2126 C C . GLY A 1 265 ? 18.500 -5.452 -1.903 1.00 55.19 265 GLY A C 1
ATOM 2127 O O . GLY A 1 265 ? 19.304 -6.146 -1.271 1.00 55.19 265 GLY A O 1
ATOM 2128 N N . LYS A 1 266 ? 18.366 -4.125 -1.743 1.00 53.44 266 LYS A N 1
ATOM 2129 C CA . LYS A 1 266 ? 19.178 -3.275 -0.859 1.00 53.44 266 LYS A CA 1
ATOM 2130 C C . LYS A 1 266 ? 18.483 -2.875 0.449 1.00 53.44 266 LYS A C 1
ATOM 2132 O O . LYS A 1 266 ? 19.191 -2.556 1.393 1.00 53.44 266 LYS A O 1
ATOM 2137 N N . ASN A 1 267 ? 17.147 -2.868 0.500 1.00 42.19 267 ASN A N 1
ATOM 2138 C CA . ASN A 1 267 ? 16.369 -2.287 1.608 1.00 42.19 267 ASN A CA 1
ATOM 2139 C C . ASN A 1 267 ? 15.373 -3.277 2.239 1.00 42.19 267 ASN A C 1
ATOM 2141 O O . ASN A 1 267 ? 14.206 -2.934 2.410 1.00 42.19 267 ASN A O 1
ATOM 2145 N N . ARG A 1 268 ? 15.806 -4.505 2.539 1.00 57.00 268 ARG A N 1
ATOM 2146 C CA . ARG A 1 268 ? 14.992 -5.432 3.338 1.00 57.00 268 ARG A CA 1
ATOM 2147 C C . ARG A 1 268 ? 15.011 -5.050 4.816 1.00 57.00 268 ARG A C 1
ATOM 2149 O O . ARG A 1 268 ? 16.107 -4.692 5.296 1.00 57.00 268 ARG A O 1
#

Radius of gyration: 25.55 Å; Cα contacts (8 Å, |Δi|>4): 396; chains: 1; bounding box: 61×77×66 Å

Foldseek 3Di:
DDDDDDDPPPPDDPPPPQWDKDFDDPVNCVVVVADSVAWTIWTDALLEIEIEGPQQDVVLVSLLNVVVNVVLVPDDPQLSVQLNVLNEYEYEAEPPGFQCVGPQRPDPDDDPVSVVVRLVPQWAWDDDPSHIYTYHYSCLSVVDPPHDNPDRSSVVRVVVSSQPRRDDPVRVVVVVVVVVVCLVVCVCFLVDDKDWDQQAADDDWDQVLVSVCVVCVVDDSVVSQCCQQVQQKDWQNHRHGRRDIDHNVITIIRRPDPRDRDPVSVPD

pLDDT: mean 84.53, std 16.5, range [36.5, 98.38]